Protein AF-A8NBM5-F1 (afdb_monomer)

Mean predicted aligned error: 17.42 Å

Foldseek 3Di:
DDDDDPPDPCPPAPPPHRPLVLCLVPDLFASVVSVCVVVVPDDPPDDSAPCPDCSRPVVPPDPDDDDPPPVDPDPPPPPQPFDDPVQLVQQLVLVLVLLQVCCVPPPCVVPVPDDSCSQPHSVLSSQCSSCLLQDQFLVSSCVSDNGPPSVPCVVVSNVSSQVSCCVRVVDHSVRVVVVVVVVVVVVVVVVPDPDPPDPPDDDDDDDDDDDDDD

Structure (mmCIF, N/CA/C/O backbone):
data_AF-A8NBM5-F1
#
_entry.id   AF-A8NBM5-F1
#
loop_
_atom_site.group_PDB
_atom_site.id
_atom_site.type_symbol
_atom_site.label_atom_id
_atom_site.label_alt_id
_atom_site.label_comp_id
_atom_site.label_asym_id
_atom_site.label_entity_id
_atom_site.label_seq_id
_atom_site.pdbx_PDB_ins_code
_atom_site.Cartn_x
_atom_site.Cartn_y
_atom_site.Cartn_z
_atom_site.occupancy
_atom_site.B_iso_or_equiv
_atom_site.auth_seq_id
_atom_site.auth_comp_id
_atom_site.auth_asym_id
_atom_site.auth_atom_id
_atom_site.pdbx_PDB_model_num
ATOM 1 N N . MET A 1 1 ? 39.053 -24.695 -20.400 1.00 33.25 1 MET A N 1
ATOM 2 C CA . MET A 1 1 ? 38.257 -23.908 -21.360 1.00 33.25 1 MET A CA 1
ATOM 3 C C . MET A 1 1 ? 36.802 -24.172 -21.012 1.00 33.25 1 MET A C 1
ATOM 5 O O . MET A 1 1 ? 36.219 -25.107 -21.542 1.00 33.25 1 MET A O 1
ATOM 9 N N . ALA A 1 2 ? 36.294 -23.492 -19.983 1.00 33.50 2 ALA A N 1
ATOM 10 C CA . ALA A 1 2 ? 34.909 -23.644 -19.547 1.00 33.50 2 ALA A CA 1
ATOM 11 C C . ALA A 1 2 ? 34.063 -22.727 -20.432 1.00 33.50 2 ALA A C 1
ATOM 13 O O . ALA A 1 2 ? 34.343 -21.532 -20.491 1.00 33.50 2 ALA A O 1
ATOM 14 N N . GLY A 1 3 ? 33.137 -23.321 -21.185 1.00 34.16 3 GLY A N 1
ATOM 15 C CA . GLY A 1 3 ? 32.202 -22.595 -22.034 1.00 34.16 3 GLY A CA 1
ATOM 16 C C . GLY A 1 3 ? 31.311 -21.704 -21.181 1.00 34.16 3 GLY A C 1
ATOM 17 O O . GLY A 1 3 ? 30.863 -22.112 -20.111 1.00 34.16 3 GLY A O 1
ATOM 18 N N . GLU A 1 4 ? 31.127 -20.477 -21.648 1.00 38.66 4 GLU A N 1
ATOM 19 C CA . GLU A 1 4 ? 30.239 -19.482 -21.068 1.00 38.66 4 GLU A CA 1
ATOM 20 C C . GLU A 1 4 ? 28.812 -20.040 -21.078 1.00 38.66 4 GLU A C 1
ATOM 22 O O . GLU A 1 4 ? 28.213 -20.228 -22.135 1.00 38.66 4 GLU A O 1
ATOM 27 N N . GLU A 1 5 ? 28.281 -20.365 -19.897 1.00 39.41 5 GLU A N 1
ATOM 28 C CA . GLU A 1 5 ? 26.846 -20.561 -19.725 1.00 39.41 5 GLU A CA 1
ATOM 29 C C . GLU A 1 5 ? 26.165 -19.232 -20.058 1.00 39.41 5 GLU A C 1
ATOM 31 O O . GLU A 1 5 ? 26.298 -18.249 -19.322 1.00 39.41 5 GLU A O 1
ATOM 36 N N . GLU A 1 6 ? 25.447 -19.204 -21.183 1.00 40.69 6 GLU A N 1
ATOM 37 C CA . GLU A 1 6 ? 24.417 -18.214 -21.470 1.00 40.69 6 GLU A CA 1
ATOM 38 C C . GLU A 1 6 ? 23.480 -18.141 -20.260 1.00 40.69 6 GLU A C 1
ATOM 40 O O . GLU A 1 6 ? 22.581 -18.965 -20.075 1.00 40.69 6 GLU A O 1
ATOM 45 N N . LYS A 1 7 ? 23.704 -17.144 -19.398 1.00 38.41 7 LYS A N 1
ATOM 46 C CA . LYS A 1 7 ? 22.740 -16.746 -18.378 1.00 38.41 7 LYS A CA 1
ATOM 47 C C . LYS A 1 7 ? 21.524 -16.202 -19.109 1.00 38.41 7 LYS A C 1
ATOM 49 O O . LYS A 1 7 ? 21.436 -15.009 -19.380 1.00 38.41 7 LYS A O 1
ATOM 54 N N . SER A 1 8 ? 20.597 -17.101 -19.422 1.00 36.38 8 SER A N 1
ATOM 55 C CA . SER A 1 8 ? 19.221 -16.740 -19.736 1.00 36.38 8 SER A CA 1
ATOM 56 C C . SER A 1 8 ? 18.753 -15.754 -18.659 1.00 36.38 8 SER A C 1
ATOM 58 O O . SER A 1 8 ? 18.940 -16.056 -17.472 1.00 36.38 8 SER A O 1
ATOM 60 N N . PRO A 1 9 ? 18.190 -14.585 -19.009 1.00 38.41 9 PRO A N 1
ATOM 61 C CA . PRO A 1 9 ? 17.554 -13.733 -18.026 1.00 38.41 9 PRO A CA 1
ATOM 62 C C . PRO A 1 9 ? 16.328 -14.496 -17.532 1.00 38.41 9 PRO A C 1
ATOM 64 O O . PRO A 1 9 ? 15.245 -14.435 -18.102 1.00 38.41 9 PRO A O 1
ATOM 67 N N . THR A 1 10 ? 16.500 -15.289 -16.476 1.00 42.19 10 THR A N 1
ATOM 68 C CA . THR A 1 10 ? 15.381 -15.816 -15.711 1.00 42.19 10 THR A CA 1
ATOM 69 C C . THR A 1 10 ? 14.774 -14.624 -14.995 1.00 42.19 10 THR A C 1
ATOM 71 O O . THR A 1 10 ? 15.100 -14.359 -13.836 1.00 42.19 10 THR A O 1
ATOM 74 N N . ILE A 1 11 ? 13.924 -13.880 -15.706 1.00 49.06 11 ILE A N 1
ATOM 75 C CA . ILE A 1 11 ? 12.876 -13.076 -15.098 1.00 49.06 11 ILE A CA 1
ATOM 76 C C . ILE A 1 11 ? 12.050 -14.102 -14.331 1.00 49.06 11 ILE A C 1
ATOM 78 O O . ILE A 1 11 ? 11.191 -14.793 -14.877 1.00 49.06 11 ILE A O 1
ATOM 82 N N . ARG A 1 12 ? 12.418 -14.326 -13.069 1.00 44.84 12 ARG A N 1
ATOM 83 C CA . ARG A 1 12 ? 11.548 -15.059 -12.169 1.00 44.84 12 ARG A CA 1
ATOM 84 C C . ARG A 1 12 ? 10.240 -14.238 -12.124 1.00 44.84 12 ARG A C 1
ATOM 86 O O . ARG A 1 12 ? 10.254 -13.019 -12.299 1.00 44.84 12 ARG A O 1
ATOM 93 N N . ASN A 1 13 ? 9.110 -14.899 -11.955 1.00 50.19 13 ASN A N 1
ATOM 94 C CA . ASN A 1 13 ? 7.817 -14.233 -11.836 1.00 50.19 13 ASN A CA 1
ATOM 95 C C . ASN A 1 13 ? 7.494 -14.080 -10.341 1.00 50.19 13 ASN A C 1
ATOM 97 O O . ASN A 1 13 ? 7.484 -15.122 -9.677 1.00 50.19 13 ASN A O 1
ATOM 101 N N . PRO A 1 14 ? 7.296 -12.875 -9.770 1.00 50.88 14 PRO A N 1
ATOM 102 C CA . PRO A 1 14 ? 6.920 -12.671 -8.380 1.00 50.88 14 PRO A CA 1
ATOM 103 C C . PRO A 1 14 ? 5.557 -13.293 -8.159 1.00 50.88 14 PRO A C 1
ATOM 105 O O . PRO A 1 14 ? 4.500 -12.694 -8.353 1.00 50.88 14 PRO A O 1
ATOM 108 N N . ARG A 1 15 ? 5.629 -14.569 -7.784 1.00 64.81 15 ARG A N 1
ATOM 109 C CA . ARG A 1 15 ? 4.501 -15.475 -7.635 1.00 64.81 15 ARG A CA 1
ATOM 110 C C . ARG A 1 15 ? 3.693 -15.558 -8.937 1.00 64.81 15 ARG A C 1
ATOM 112 O O . ARG A 1 15 ? 4.141 -16.208 -9.882 1.00 64.81 15 ARG A O 1
ATOM 119 N N . THR A 1 16 ? 2.509 -14.954 -8.992 1.00 58.34 16 THR A N 1
ATOM 120 C CA . THR A 1 16 ? 1.574 -15.059 -10.126 1.00 58.34 16 THR A CA 1
ATOM 121 C C . THR A 1 16 ? 1.633 -13.889 -11.103 1.00 58.34 16 THR A C 1
ATOM 123 O O . THR A 1 16 ? 1.080 -14.018 -12.193 1.00 58.34 16 THR A O 1
ATOM 126 N N . GLU A 1 17 ? 2.290 -12.778 -10.764 1.00 63.59 17 GLU A N 1
ATOM 127 C CA . GLU A 1 17 ? 2.236 -11.551 -11.571 1.00 63.59 17 GLU A CA 1
ATOM 128 C C . GLU A 1 17 ? 3.529 -11.259 -12.327 1.00 63.59 17 GLU A C 1
ATOM 130 O O . GLU A 1 17 ? 4.615 -11.417 -11.780 1.00 63.59 17 GLU A O 1
ATOM 135 N N . ASP A 1 18 ? 3.383 -10.790 -13.568 1.00 74.62 18 ASP A N 1
ATOM 136 C CA . ASP A 1 18 ? 4.477 -10.420 -14.469 1.00 74.62 18 ASP A CA 1
ATOM 137 C C . ASP A 1 18 ? 5.218 -9.155 -13.977 1.00 74.62 18 ASP A C 1
ATOM 139 O O . ASP A 1 18 ? 4.588 -8.102 -13.829 1.00 74.62 18 ASP A O 1
ATOM 143 N N . PRO A 1 19 ? 6.548 -9.203 -13.756 1.00 73.69 19 PRO A N 1
ATOM 144 C CA . PRO A 1 19 ? 7.343 -8.054 -13.316 1.00 73.69 19 PRO A CA 1
ATOM 145 C C . PRO A 1 19 ? 7.237 -6.826 -14.211 1.00 73.69 19 PRO A C 1
ATOM 147 O O . PRO A 1 19 ? 7.263 -5.695 -13.722 1.00 73.69 19 PRO A O 1
ATOM 150 N N . GLY A 1 20 ? 7.124 -7.046 -15.521 1.00 80.06 20 GLY A N 1
ATOM 151 C CA . GLY A 1 20 ? 6.972 -5.982 -16.497 1.00 80.06 20 GLY A CA 1
ATOM 152 C C . GLY A 1 20 ? 5.636 -5.277 -16.342 1.00 80.06 20 GLY A C 1
ATOM 153 O O . GLY A 1 20 ? 5.591 -4.047 -16.361 1.00 80.06 20 GLY A O 1
ATOM 154 N N . LEU A 1 21 ? 4.556 -6.027 -16.106 1.00 80.88 21 LEU A N 1
ATOM 155 C CA . LEU A 1 21 ? 3.244 -5.452 -15.799 1.00 80.88 21 LEU A CA 1
ATOM 156 C C . LEU A 1 21 ? 3.248 -4.672 -14.480 1.00 80.88 21 LEU A C 1
ATOM 158 O O . LEU A 1 21 ? 2.690 -3.573 -14.427 1.00 80.88 21 LEU A O 1
ATOM 162 N N . VAL A 1 22 ? 3.915 -5.190 -13.446 1.00 77.69 22 VAL A N 1
ATOM 163 C CA . VAL A 1 22 ? 4.052 -4.501 -12.155 1.00 77.69 22 VAL A CA 1
ATOM 164 C C . VAL A 1 22 ? 4.806 -3.178 -12.308 1.00 77.69 22 VAL A C 1
ATOM 166 O O . VAL A 1 22 ? 4.319 -2.136 -11.856 1.00 77.69 22 VAL A O 1
ATOM 169 N N . GLU A 1 23 ? 5.954 -3.179 -12.992 1.00 82.19 23 GLU A N 1
ATOM 170 C CA . GLU A 1 23 ? 6.700 -1.944 -13.244 1.00 82.19 23 GLU A CA 1
ATOM 171 C C . GLU A 1 23 ? 5.873 -0.968 -14.095 1.00 82.19 23 GLU A C 1
ATOM 173 O O . GLU A 1 23 ? 5.807 0.218 -13.770 1.00 82.19 23 GLU A O 1
ATOM 178 N N . LEU A 1 24 ? 5.184 -1.440 -15.141 1.00 85.19 24 LEU A N 1
ATOM 179 C CA . LEU A 1 24 ? 4.324 -0.599 -15.981 1.00 85.19 24 LEU A CA 1
ATOM 180 C C . LEU A 1 24 ? 3.187 0.068 -15.196 1.00 85.19 24 LEU A C 1
ATOM 182 O O . LEU A 1 24 ? 2.873 1.229 -15.466 1.00 85.19 24 LEU A O 1
ATOM 186 N N . ALA A 1 25 ? 2.588 -0.629 -14.228 1.00 79.62 25 ALA A N 1
ATOM 187 C CA . ALA A 1 25 ? 1.502 -0.096 -13.409 1.00 79.62 25 ALA A CA 1
ATOM 188 C C . ALA A 1 25 ? 1.969 0.989 -12.422 1.00 79.62 25 ALA A C 1
ATOM 190 O O . ALA A 1 25 ? 1.214 1.911 -12.108 1.00 79.62 25 ALA A O 1
ATOM 191 N N . GLN A 1 26 ? 3.206 0.886 -11.928 1.00 80.69 26 GLN A N 1
ATOM 192 C CA . GLN A 1 26 ? 3.728 1.757 -10.869 1.00 80.69 26 GLN A CA 1
ATOM 193 C C . GLN A 1 26 ? 4.653 2.874 -11.379 1.00 80.69 26 GLN A C 1
ATOM 195 O O . GLN A 1 26 ? 4.898 3.853 -10.670 1.00 80.69 26 GLN A O 1
ATOM 200 N N . THR A 1 27 ? 5.199 2.744 -12.587 1.00 83.06 27 THR A N 1
ATOM 201 C CA . THR A 1 27 ? 6.252 3.637 -13.076 1.00 83.06 27 THR A CA 1
ATOM 202 C C . THR A 1 27 ? 5.753 5.044 -13.403 1.00 83.06 27 THR A C 1
ATOM 204 O O . THR A 1 27 ? 4.699 5.257 -14.004 1.00 83.06 27 THR A O 1
ATOM 207 N N . SER A 1 28 ? 6.581 6.038 -13.080 1.00 84.94 28 SER A N 1
ATOM 208 C CA . SER A 1 28 ? 6.435 7.423 -13.547 1.00 84.94 28 SER A CA 1
ATOM 209 C C . SER A 1 28 ? 7.226 7.707 -14.832 1.00 84.94 28 SER A C 1
ATOM 211 O O . SER A 1 28 ? 7.165 8.814 -15.373 1.00 84.94 28 SER A O 1
ATOM 213 N N . ARG A 1 29 ? 7.978 6.717 -15.336 1.00 85.31 29 ARG A N 1
ATOM 214 C CA . ARG A 1 29 ? 8.798 6.825 -16.551 1.00 85.31 29 ARG A CA 1
ATOM 215 C C . ARG A 1 29 ? 7.935 6.728 -17.811 1.00 85.31 29 ARG A C 1
ATOM 217 O O . ARG A 1 29 ? 6.744 6.426 -17.769 1.00 85.31 29 ARG A O 1
ATOM 224 N N . CYS A 1 30 ? 8.557 6.970 -18.961 1.00 87.12 30 CYS A N 1
ATOM 225 C CA . CYS A 1 30 ? 7.952 6.701 -20.262 1.00 87.12 30 CYS A CA 1
ATOM 226 C C . CYS A 1 30 ? 7.540 5.220 -20.362 1.00 87.12 30 CYS A C 1
ATOM 228 O O . CYS A 1 30 ? 8.398 4.343 -20.255 1.00 87.12 30 CYS A O 1
ATOM 230 N N . LEU A 1 31 ? 6.252 4.940 -20.599 1.00 88.12 31 LEU A N 1
ATOM 231 C CA . LEU A 1 31 ? 5.754 3.560 -20.692 1.00 88.12 31 LEU A CA 1
ATOM 232 C C . LEU A 1 31 ? 6.385 2.800 -21.864 1.00 88.12 31 LEU A C 1
ATOM 234 O O . LEU A 1 31 ? 6.686 1.620 -21.732 1.00 88.12 31 LEU A O 1
ATOM 238 N N . GLU A 1 32 ? 6.649 3.474 -22.986 1.00 86.31 32 GLU A N 1
ATOM 239 C CA . GLU A 1 32 ? 7.330 2.871 -24.141 1.00 86.31 32 GLU A CA 1
ATOM 240 C C . GLU A 1 32 ? 8.762 2.452 -23.792 1.00 86.31 32 GLU A C 1
ATOM 242 O O . GLU A 1 32 ? 9.212 1.382 -24.184 1.00 86.31 32 GLU A O 1
ATOM 247 N N . GLN A 1 33 ? 9.463 3.253 -22.987 1.00 84.75 33 GLN A N 1
ATOM 248 C CA . GLN A 1 33 ? 10.807 2.911 -22.533 1.00 84.75 33 GLN A CA 1
ATOM 249 C C . GLN A 1 33 ? 10.792 1.685 -21.616 1.00 84.75 33 GLN A C 1
ATOM 251 O O . GLN A 1 33 ? 11.611 0.790 -21.793 1.00 84.75 33 GLN A O 1
ATOM 256 N N . VAL A 1 34 ? 9.871 1.646 -20.649 1.00 85.38 34 VAL A N 1
ATOM 257 C CA . VAL A 1 34 ? 9.722 0.508 -19.728 1.00 85.38 34 VAL A CA 1
ATOM 258 C C . VAL A 1 34 ? 9.359 -0.752 -20.517 1.00 85.38 34 VAL A C 1
ATOM 260 O O . VAL A 1 34 ? 10.038 -1.764 -20.394 1.00 85.38 34 VAL A O 1
ATOM 263 N N . THR A 1 35 ? 8.377 -0.661 -21.418 1.00 86.81 35 THR A N 1
ATOM 264 C CA . THR A 1 35 ? 7.957 -1.776 -22.284 1.00 86.81 35 THR A CA 1
ATOM 265 C C . THR A 1 35 ? 9.118 -2.301 -23.124 1.00 86.81 35 THR A C 1
ATOM 267 O O . THR A 1 35 ? 9.338 -3.502 -23.190 1.00 86.81 35 THR A O 1
ATOM 270 N N . ASN A 1 36 ? 9.894 -1.414 -23.746 1.00 84.69 36 ASN A N 1
ATOM 271 C CA . ASN A 1 36 ? 11.004 -1.837 -24.587 1.00 84.69 36 ASN A CA 1
ATOM 272 C C . ASN A 1 36 ? 12.139 -2.515 -23.810 1.00 84.69 36 ASN A C 1
ATOM 274 O O . ASN A 1 36 ? 12.769 -3.416 -24.355 1.00 84.69 36 ASN A O 1
ATOM 278 N N . ILE A 1 37 ? 12.391 -2.097 -22.563 1.00 83.50 37 ILE A N 1
ATOM 279 C CA . ILE A 1 37 ? 13.350 -2.773 -21.679 1.00 83.50 37 ILE A CA 1
ATOM 280 C C . ILE A 1 37 ? 12.882 -4.207 -21.413 1.00 83.50 37 ILE A C 1
ATOM 282 O O . ILE A 1 37 ? 13.668 -5.134 -21.573 1.00 83.50 37 ILE A O 1
ATOM 286 N N . TRP A 1 38 ? 11.603 -4.387 -21.069 1.00 85.31 38 TRP A N 1
ATOM 287 C CA . TRP A 1 38 ? 11.025 -5.705 -20.789 1.00 85.31 38 TRP A CA 1
ATOM 288 C C . TRP A 1 38 ? 10.880 -6.597 -22.030 1.00 85.31 38 TRP A C 1
ATOM 290 O O . TRP A 1 38 ? 10.959 -7.813 -21.908 1.00 85.31 38 TRP A O 1
ATOM 300 N N . LEU A 1 39 ? 10.709 -6.013 -23.220 1.00 85.44 39 LEU A N 1
ATOM 301 C CA . LEU A 1 39 ? 10.674 -6.735 -24.501 1.00 85.44 39 LEU A CA 1
ATOM 302 C C . LEU A 1 39 ? 12.059 -6.913 -25.146 1.00 85.44 39 LEU A C 1
ATOM 304 O O . LEU A 1 39 ? 12.135 -7.370 -26.284 1.00 85.44 39 LEU A O 1
ATOM 308 N N . GLU A 1 40 ? 13.135 -6.522 -24.456 1.00 82.19 40 GLU A N 1
ATOM 309 C CA . GLU A 1 40 ? 14.521 -6.621 -24.937 1.00 82.19 40 GLU A CA 1
ATOM 310 C C . GLU A 1 40 ? 14.755 -5.958 -26.310 1.00 82.19 40 GLU A C 1
ATOM 312 O O . GLU A 1 40 ? 15.600 -6.375 -27.106 1.00 82.19 40 GLU A O 1
ATOM 317 N N . ASN A 1 41 ? 14.019 -4.881 -26.599 1.00 78.62 41 ASN A N 1
ATOM 318 C CA . ASN A 1 41 ? 14.184 -4.152 -27.851 1.00 78.62 41 ASN A CA 1
ATOM 319 C C . ASN A 1 41 ? 15.564 -3.448 -27.900 1.00 78.62 41 ASN A C 1
ATOM 321 O O . ASN A 1 41 ? 16.114 -3.030 -26.877 1.00 78.62 41 ASN A O 1
ATOM 325 N N . PRO A 1 42 ? 16.179 -3.289 -29.084 1.00 67.88 42 PRO A N 1
ATOM 326 C CA . PRO A 1 42 ? 17.493 -2.660 -29.202 1.00 67.88 42 PRO A CA 1
ATOM 327 C C . PRO A 1 42 ? 17.450 -1.146 -28.930 1.00 67.88 42 PRO A C 1
ATOM 329 O O . PRO A 1 42 ? 16.585 -0.414 -29.415 1.00 67.88 42 PRO A O 1
ATOM 332 N N . SER A 1 43 ? 18.453 -0.657 -28.193 1.00 62.28 43 SER A N 1
ATOM 333 C CA . SER A 1 43 ? 18.449 0.649 -27.516 1.00 62.28 43 SER A CA 1
ATOM 334 C C . SER A 1 43 ? 18.476 1.903 -28.388 1.00 62.28 43 SER A C 1
ATOM 336 O O . SER A 1 43 ? 18.340 3.017 -27.882 1.00 62.28 43 SER A O 1
ATOM 338 N N . SER A 1 44 ? 18.661 1.754 -29.697 1.00 55.69 44 SER A N 1
ATOM 339 C CA . SER A 1 44 ? 18.829 2.865 -30.639 1.00 55.69 44 SER A CA 1
ATOM 340 C C . SER A 1 44 ? 17.536 3.629 -30.956 1.00 55.69 44 SER A C 1
ATOM 342 O O . SER A 1 44 ? 17.588 4.633 -31.662 1.00 55.69 44 SER A O 1
ATOM 344 N N . THR A 1 45 ? 16.388 3.199 -30.425 1.00 55.47 45 THR A N 1
ATOM 345 C CA . THR A 1 45 ? 15.069 3.824 -30.654 1.00 55.47 45 THR A CA 1
ATOM 346 C C . THR A 1 45 ? 14.480 4.515 -29.421 1.00 55.47 45 THR A C 1
ATOM 348 O O . THR A 1 45 ? 13.383 5.067 -29.490 1.00 55.47 45 THR A O 1
ATOM 351 N N . TYR A 1 46 ? 15.200 4.550 -28.294 1.00 61.34 46 TYR A N 1
ATOM 352 C CA . TYR A 1 46 ? 14.686 5.117 -27.045 1.00 61.34 46 TYR A CA 1
ATOM 353 C C . TYR A 1 46 ? 14.682 6.643 -27.056 1.00 61.34 46 TYR A C 1
ATOM 355 O O . TYR A 1 46 ? 15.645 7.300 -26.660 1.00 61.34 46 TYR A O 1
ATOM 363 N N . THR A 1 47 ? 13.556 7.227 -27.455 1.00 62.06 47 THR A N 1
ATOM 364 C CA . THR A 1 47 ? 13.251 8.618 -27.126 1.00 62.06 47 THR A CA 1
ATOM 365 C C . THR A 1 47 ? 12.922 8.722 -25.634 1.00 62.06 47 THR A C 1
ATOM 367 O O . THR A 1 47 ? 12.144 7.944 -25.081 1.00 62.06 47 THR A O 1
ATOM 370 N N . SER A 1 48 ? 13.513 9.704 -24.947 1.00 65.62 48 SER A N 1
ATOM 371 C CA . SER A 1 48 ? 13.240 9.960 -23.522 1.00 65.62 48 SER A CA 1
ATOM 372 C C . SER A 1 48 ? 11.785 10.380 -23.263 1.00 65.62 48 SER A C 1
ATOM 374 O O . SER A 1 48 ? 11.297 10.278 -22.136 1.00 65.62 48 SER A O 1
ATOM 376 N N . ARG A 1 49 ? 11.076 10.826 -24.308 1.00 74.62 49 ARG A N 1
ATOM 377 C CA . ARG A 1 49 ? 9.638 11.101 -24.317 1.00 74.62 49 ARG A CA 1
ATOM 378 C C . ARG A 1 49 ? 9.027 10.613 -25.626 1.00 74.62 49 ARG A C 1
ATOM 380 O O . ARG A 1 49 ? 9.354 11.140 -26.681 1.00 74.62 49 ARG A O 1
ATOM 387 N N . CYS A 1 50 ? 8.112 9.651 -25.542 1.00 83.19 50 CYS A N 1
ATOM 388 C CA . CYS A 1 50 ? 7.456 9.074 -26.718 1.00 83.19 50 CYS A CA 1
ATOM 389 C C . CYS A 1 50 ? 6.240 9.861 -27.233 1.00 83.19 50 CYS A C 1
ATOM 391 O O . CYS A 1 50 ? 5.681 9.489 -28.257 1.00 83.19 50 CYS A O 1
ATOM 393 N N . GLU A 1 51 ? 5.758 10.872 -26.494 1.00 83.31 51 GLU A N 1
ATOM 394 C CA . GLU A 1 51 ? 4.491 11.615 -26.719 1.00 83.31 51 GLU A CA 1
ATOM 395 C C . GLU A 1 51 ? 3.197 10.764 -26.783 1.00 83.31 51 GLU A C 1
ATOM 397 O O . GLU A 1 51 ? 2.092 11.309 -26.789 1.00 83.31 51 GLU A O 1
ATOM 402 N N . ARG A 1 52 ? 3.318 9.432 -26.769 1.00 84.31 52 ARG A N 1
ATOM 403 C CA . ARG A 1 52 ? 2.235 8.452 -26.949 1.00 84.31 52 ARG A CA 1
ATOM 404 C C . ARG A 1 52 ? 1.712 7.842 -25.652 1.00 84.31 52 ARG A C 1
ATOM 406 O O . ARG A 1 52 ? 0.663 7.211 -25.668 1.00 84.31 52 ARG A O 1
ATOM 413 N N . CYS A 1 53 ? 2.422 8.003 -24.536 1.00 87.19 53 CYS A N 1
ATOM 414 C CA . CYS A 1 53 ? 1.992 7.489 -23.235 1.00 87.19 53 CYS A CA 1
ATOM 415 C C . CYS A 1 53 ? 1.526 8.607 -22.299 1.00 87.19 53 CYS A C 1
ATOM 417 O O . CYS A 1 53 ? 2.019 9.734 -22.369 1.00 87.19 53 CYS A O 1
ATOM 419 N N . SER A 1 54 ? 0.625 8.278 -21.373 1.00 87.75 54 SER A N 1
ATOM 420 C CA . SER A 1 54 ? 0.065 9.203 -20.375 1.00 87.75 54 SER A CA 1
ATOM 421 C C . SER A 1 54 ? 1.110 9.824 -19.439 1.00 87.75 54 SER A C 1
ATOM 423 O O . SER A 1 54 ? 0.898 10.922 -18.921 1.00 87.75 54 SER A O 1
ATOM 425 N N . ASN A 1 55 ? 2.263 9.172 -19.256 1.00 87.62 55 ASN A N 1
ATOM 426 C CA . ASN A 1 55 ? 3.386 9.711 -18.485 1.00 87.62 55 ASN A CA 1
ATOM 427 C C . ASN A 1 55 ? 4.191 10.774 -19.256 1.00 87.62 55 ASN A C 1
ATOM 429 O O . ASN A 1 55 ? 4.694 11.717 -18.649 1.00 87.62 55 ASN A O 1
ATOM 433 N N . CYS A 1 56 ? 4.294 10.668 -20.586 1.00 87.81 56 CYS A N 1
ATOM 434 C CA . CYS A 1 56 ? 4.997 11.649 -21.426 1.00 87.81 56 CYS A CA 1
ATOM 435 C C . CYS A 1 56 ? 4.076 12.732 -21.996 1.00 87.81 56 CYS A C 1
ATOM 437 O O . CYS A 1 56 ? 4.546 13.831 -22.283 1.00 87.81 56 CYS A O 1
ATOM 439 N N . ASN A 1 57 ? 2.788 12.428 -22.156 1.00 88.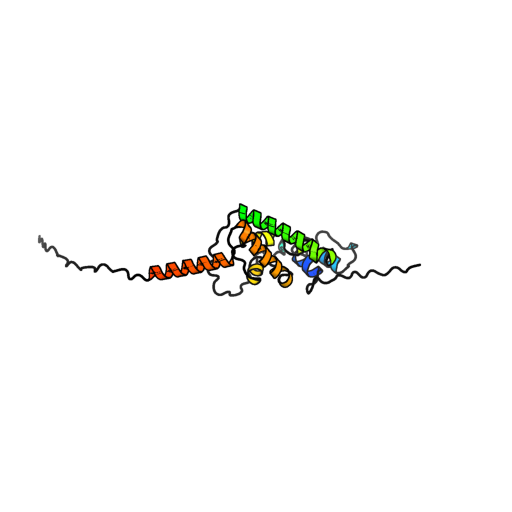50 57 ASN A N 1
ATOM 440 C CA . ASN A 1 57 ? 1.772 13.331 -22.666 1.00 88.50 57 ASN A CA 1
ATOM 441 C C . ASN A 1 57 ? 0.593 13.402 -21.679 1.00 88.50 57 ASN A C 1
ATOM 443 O O . ASN A 1 57 ? -0.295 12.546 -21.704 1.00 88.50 57 ASN A O 1
ATOM 447 N N . PRO A 1 58 ? 0.557 14.437 -20.819 1.00 83.88 58 PRO A N 1
ATOM 448 C CA . PRO A 1 58 ? -0.512 14.623 -19.845 1.00 83.88 58 PRO A CA 1
ATOM 449 C C . PRO A 1 58 ? -1.906 14.768 -20.459 1.00 83.88 58 PRO A C 1
ATOM 451 O O . PRO A 1 58 ? -2.878 14.488 -19.768 1.00 83.88 58 PRO A O 1
ATOM 454 N N . ALA A 1 59 ? -2.029 15.154 -21.735 1.00 83.94 59 ALA A N 1
ATOM 455 C CA . ALA A 1 59 ? -3.327 15.234 -22.407 1.00 83.94 59 ALA A CA 1
ATOM 456 C C . ALA A 1 59 ? -3.979 13.853 -22.611 1.00 83.94 59 ALA A C 1
ATOM 458 O O . ALA A 1 59 ? -5.185 13.773 -22.818 1.00 83.94 59 ALA A O 1
ATOM 459 N N . LEU A 1 60 ? -3.194 12.769 -22.528 1.00 82.19 60 LEU A N 1
ATOM 460 C CA . LEU A 1 60 ? -3.692 11.391 -22.550 1.00 82.19 60 LEU A CA 1
ATOM 461 C C . LEU A 1 60 ? -4.118 10.893 -21.162 1.00 82.19 60 LEU A C 1
ATOM 463 O O . LEU A 1 60 ? -4.684 9.805 -21.055 1.00 82.19 60 LEU A O 1
ATOM 467 N N . LYS A 1 61 ? -3.842 11.645 -20.086 1.00 80.06 61 LYS A N 1
ATOM 468 C CA . LYS A 1 61 ? -4.403 11.322 -18.774 1.00 80.06 61 LYS A CA 1
ATOM 469 C C . LYS A 1 61 ? -5.888 11.625 -18.822 1.00 80.06 61 LYS A C 1
ATOM 471 O O . LYS A 1 61 ? -6.292 12.734 -19.167 1.00 80.06 61 LYS A O 1
ATOM 476 N N . LEU A 1 62 ? -6.692 10.632 -18.464 1.00 70.88 62 LEU A N 1
ATOM 477 C CA . LEU A 1 62 ? -8.128 10.813 -18.351 1.00 70.88 62 LEU A CA 1
ATOM 478 C C . LEU A 1 62 ? -8.383 11.975 -17.369 1.00 70.88 62 LEU A C 1
ATOM 480 O O . LEU A 1 62 ? -7.841 11.958 -16.261 1.00 70.88 62 LEU A O 1
ATOM 484 N N . PRO A 1 63 ? -9.150 13.006 -17.769 1.00 63.69 63 PRO A N 1
ATOM 485 C CA . PRO A 1 63 ? -9.335 14.226 -16.979 1.00 63.69 63 PRO A CA 1
ATOM 486 C C . PRO A 1 63 ? -10.100 13.983 -15.673 1.00 63.69 63 PRO A C 1
ATOM 488 O O . PRO A 1 63 ? -10.152 14.859 -14.813 1.00 63.69 63 PRO A O 1
ATOM 491 N N . THR A 1 64 ? -10.695 12.802 -15.516 1.00 62.31 64 THR A N 1
ATOM 492 C CA . THR A 1 64 ? -11.483 12.416 -14.353 1.00 62.31 64 THR A CA 1
ATOM 493 C C . THR A 1 64 ? -10.922 11.113 -13.791 1.00 62.31 64 THR A C 1
ATOM 495 O O . THR A 1 64 ? -10.802 10.142 -14.544 1.00 62.31 64 THR A O 1
ATOM 498 N N . PRO A 1 65 ? -10.582 11.043 -12.493 1.00 58.53 65 PRO A N 1
ATOM 499 C CA . PRO A 1 65 ? -10.386 9.754 -11.854 1.00 58.53 65 PRO A CA 1
ATOM 500 C C . PRO A 1 65 ? -11.723 9.013 -11.923 1.00 58.53 65 PRO A C 1
ATOM 502 O O . PRO A 1 65 ? -12.723 9.474 -11.375 1.00 58.53 65 PRO A O 1
ATOM 505 N N . TYR A 1 66 ? -11.759 7.896 -12.644 1.00 55.44 66 TYR A N 1
ATOM 506 C CA . TYR A 1 66 ? -12.907 7.005 -12.592 1.00 55.44 66 TYR A CA 1
ATOM 507 C C . TYR A 1 66 ? -12.970 6.438 -11.179 1.00 55.44 66 TYR A C 1
ATOM 509 O O . TYR A 1 66 ? -12.058 5.744 -10.732 1.00 55.44 66 TYR A O 1
ATOM 517 N N . THR A 1 67 ? -14.039 6.750 -10.459 1.00 48.28 67 THR A N 1
ATOM 518 C CA . THR A 1 67 ? -14.432 5.961 -9.303 1.00 48.28 67 THR A CA 1
ATOM 519 C C . THR A 1 67 ? -15.039 4.674 -9.835 1.00 48.28 67 THR A C 1
ATOM 521 O O . THR A 1 67 ? -15.976 4.705 -10.634 1.00 48.28 67 THR A O 1
ATOM 524 N N . PHE A 1 68 ? -14.504 3.528 -9.416 1.00 45.31 68 PHE A N 1
ATOM 525 C CA . PHE A 1 68 ? -15.216 2.270 -9.590 1.00 45.31 68 PHE A CA 1
ATOM 526 C C . PHE A 1 68 ? -16.548 2.400 -8.851 1.00 45.31 68 PHE A C 1
ATOM 528 O O . PHE A 1 68 ? -16.592 2.383 -7.623 1.00 45.31 68 PHE A O 1
ATOM 535 N N . VAL A 1 69 ? -17.639 2.572 -9.596 1.00 47.19 69 VAL A N 1
ATOM 536 C CA . VAL A 1 69 ? -18.988 2.463 -9.047 1.00 47.19 69 VAL A CA 1
ATOM 537 C C . VAL A 1 69 ? -19.296 0.975 -8.987 1.00 47.19 69 VAL A C 1
ATOM 539 O O . VAL A 1 69 ? -20.022 0.435 -9.816 1.00 47.19 69 VAL A O 1
ATOM 542 N N . HIS A 1 70 ? -18.703 0.282 -8.018 1.00 42.22 70 HIS A N 1
ATOM 543 C CA . HIS A 1 70 ? -19.423 -0.856 -7.479 1.00 42.22 70 HIS A CA 1
ATOM 544 C C . HIS A 1 70 ? -20.607 -0.248 -6.729 1.00 42.22 70 HIS A C 1
ATOM 546 O O . HIS A 1 70 ? -20.402 0.607 -5.865 1.00 42.22 70 HIS A O 1
ATOM 552 N N . GLU A 1 71 ? -21.838 -0.625 -7.080 1.00 39.62 71 GLU A N 1
ATOM 553 C CA . GLU A 1 71 ? -23.012 -0.357 -6.246 1.00 39.62 71 GLU A CA 1
ATOM 554 C C . GLU A 1 71 ? -22.823 -1.078 -4.901 1.00 39.62 71 GLU A C 1
ATOM 556 O O . GLU A 1 71 ? -23.371 -2.147 -4.649 1.00 39.62 71 GLU A O 1
ATOM 561 N N . MET A 1 72 ? -21.990 -0.516 -4.026 1.00 39.59 72 MET A N 1
ATOM 562 C CA . MET A 1 72 ? -22.009 -0.842 -2.616 1.00 39.59 72 MET A CA 1
ATOM 563 C C . MET A 1 72 ? -23.300 -0.244 -2.053 1.00 39.59 72 MET A C 1
ATOM 565 O O . MET A 1 72 ? -23.542 0.956 -2.238 1.00 39.59 72 MET A O 1
ATOM 569 N N . PRO A 1 73 ? -24.141 -1.034 -1.363 1.00 41.00 73 PRO A N 1
ATOM 570 C CA . PRO A 1 73 ? -25.291 -0.500 -0.657 1.00 41.00 73 PRO A CA 1
ATOM 571 C C . PRO A 1 73 ? -24.758 0.471 0.393 1.00 41.00 73 PRO A C 1
ATOM 573 O O . PRO A 1 73 ? -24.130 0.045 1.353 1.00 41.00 73 PRO A O 1
ATOM 576 N N . GLN A 1 74 ? -24.943 1.766 0.124 1.00 39.34 74 GLN A N 1
ATOM 577 C CA . GLN A 1 74 ? -24.584 2.922 0.943 1.00 39.34 74 GLN A CA 1
ATOM 578 C C . GLN A 1 74 ? -23.515 2.639 2.001 1.00 39.34 74 GLN A C 1
ATOM 580 O O . GLN A 1 74 ? -23.824 2.182 3.104 1.00 39.34 74 GLN A O 1
ATOM 585 N N . SER A 1 75 ? -22.262 2.995 1.699 1.00 43.62 75 SER A N 1
ATOM 586 C CA . SER A 1 75 ? -21.250 3.181 2.734 1.00 43.62 75 SER A CA 1
ATOM 587 C C . SER A 1 75 ? -21.837 4.133 3.778 1.00 43.62 75 SER A C 1
ATOM 589 O O . SER A 1 75 ? -21.913 5.344 3.545 1.00 43.62 75 SER A O 1
ATOM 591 N N . LYS A 1 76 ? -22.311 3.591 4.907 1.00 43.28 76 LYS A N 1
ATOM 592 C CA . LYS A 1 76 ? -22.651 4.388 6.083 1.00 43.28 76 LYS A CA 1
ATOM 593 C C . LYS A 1 76 ? -21.436 5.265 6.304 1.00 43.28 76 LYS A C 1
ATOM 595 O O . LYS A 1 76 ? -20.337 4.724 6.402 1.00 43.28 76 LYS A O 1
ATOM 600 N N . SER A 1 77 ? -21.619 6.582 6.269 1.00 40.84 77 SER A N 1
ATOM 601 C CA . SER A 1 77 ? -20.550 7.558 6.450 1.00 40.84 77 SER A CA 1
ATOM 602 C C . SER A 1 77 ? -19.723 7.135 7.659 1.00 40.84 77 SER A C 1
ATOM 604 O O . SER A 1 77 ? -20.167 7.299 8.796 1.00 40.84 77 SER A O 1
ATOM 606 N N . ALA A 1 78 ? -18.576 6.499 7.414 1.00 48.78 78 ALA A N 1
ATOM 607 C CA . ALA A 1 78 ? -17.740 5.993 8.479 1.00 48.78 78 ALA A CA 1
ATOM 608 C C . ALA A 1 78 ? -17.243 7.235 9.193 1.00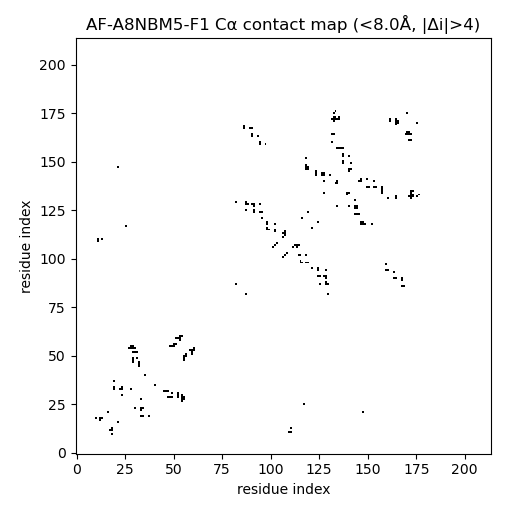 48.78 78 ALA A C 1
ATOM 610 O O . ALA A 1 78 ? -16.467 7.996 8.607 1.00 48.78 78 ALA A O 1
ATOM 611 N N . THR A 1 79 ? -17.739 7.466 10.408 1.00 47.53 79 THR A N 1
ATOM 612 C CA . THR A 1 79 ? -17.315 8.555 11.278 1.00 47.53 79 THR A CA 1
ATOM 613 C C . THR A 1 79 ? -15.800 8.657 11.150 1.00 47.53 79 THR A C 1
ATOM 615 O O . THR A 1 79 ? -15.074 7.690 11.405 1.00 47.53 79 THR A O 1
ATOM 618 N N . GLN A 1 80 ? -15.309 9.759 10.580 1.00 51.25 80 GLN A N 1
ATOM 619 C CA . GLN A 1 80 ? -13.876 9.973 10.454 1.00 51.25 80 GLN A CA 1
ATOM 620 C C . GLN A 1 80 ? -13.357 10.174 11.871 1.00 51.25 80 GLN A C 1
ATOM 622 O O . GLN A 1 80 ? -13.412 11.269 12.417 1.00 51.25 80 GLN A O 1
ATOM 627 N N . ILE A 1 81 ? -12.898 9.086 12.486 1.00 58.53 81 ILE A N 1
ATOM 628 C CA . ILE A 1 81 ? -12.075 9.155 13.682 1.00 58.53 81 ILE A CA 1
ATOM 629 C C . ILE A 1 81 ? -10.765 9.769 13.206 1.00 58.53 81 ILE A C 1
ATOM 631 O O . ILE A 1 81 ? -9.925 9.095 12.611 1.00 58.53 81 ILE A O 1
ATOM 635 N N . ALA A 1 82 ? -10.658 11.085 13.349 1.00 65.06 82 ALA A N 1
ATOM 636 C CA . ALA A 1 82 ? -9.455 11.807 13.000 1.00 65.06 82 ALA A CA 1
ATOM 637 C C . ALA A 1 82 ? -8.378 11.433 14.023 1.00 65.06 82 ALA A C 1
ATOM 639 O O . ALA A 1 82 ? -8.427 11.856 15.177 1.00 65.06 82 ALA A O 1
ATOM 640 N N . MET A 1 83 ? -7.425 10.601 13.606 1.00 80.06 83 MET A N 1
ATOM 641 C CA . MET A 1 83 ? -6.193 10.406 14.361 1.00 80.06 83 MET A CA 1
ATOM 642 C C . MET A 1 83 ? -5.382 11.701 14.349 1.00 80.06 83 MET A C 1
ATOM 644 O O . MET A 1 83 ? -5.387 12.443 13.364 1.00 80.06 83 MET A O 1
ATOM 648 N N . ASN A 1 84 ? -4.680 11.969 15.451 1.00 87.31 84 ASN A N 1
ATOM 649 C CA . ASN A 1 84 ? -3.780 13.114 15.523 1.00 87.31 84 ASN A CA 1
ATOM 650 C C . ASN A 1 84 ? -2.649 12.968 14.467 1.00 87.31 84 ASN A C 1
ATOM 652 O O . ASN A 1 84 ? -2.331 11.863 14.012 1.00 87.31 84 ASN A O 1
ATOM 656 N N . SER A 1 85 ? -2.043 14.084 14.058 1.00 88.31 85 SER A N 1
ATOM 657 C CA . SER A 1 85 ? -0.981 14.083 13.038 1.00 88.31 85 SER A CA 1
ATOM 658 C C . SER A 1 85 ? 0.252 13.286 13.458 1.00 88.31 85 SER A C 1
ATOM 660 O O . SER A 1 85 ? 0.865 12.620 12.625 1.00 88.31 85 SER A O 1
ATOM 662 N N . ASP A 1 86 ? 0.599 13.338 14.741 1.00 90.25 86 ASP A N 1
ATOM 663 C CA . ASP A 1 86 ? 1.858 12.804 15.262 1.00 90.25 86 ASP A CA 1
ATOM 664 C C . ASP A 1 86 ? 1.817 11.273 15.352 1.00 90.25 86 ASP A C 1
ATOM 666 O O . ASP A 1 86 ? 2.755 10.591 14.955 1.00 90.25 86 ASP A O 1
ATOM 670 N N . THR A 1 87 ? 0.683 10.712 15.764 1.00 89.94 87 THR A N 1
ATOM 671 C CA . THR A 1 87 ? 0.375 9.279 15.753 1.00 89.94 87 THR A CA 1
ATOM 672 C C . THR A 1 87 ? 0.296 8.756 14.324 1.00 89.94 87 THR A C 1
ATOM 674 O O . THR A 1 87 ? 0.827 7.683 14.057 1.00 89.94 87 THR A O 1
ATOM 677 N N . VAL A 1 88 ? -0.294 9.502 13.377 1.00 92.75 88 VAL A N 1
ATOM 678 C CA . VAL A 1 88 ? -0.248 9.114 11.952 1.00 92.75 88 VAL A CA 1
ATOM 679 C C . VAL A 1 88 ? 1.200 9.038 11.464 1.00 92.75 88 VAL A C 1
ATOM 681 O O . VAL A 1 88 ? 1.565 8.062 10.809 1.00 92.75 88 VAL A O 1
ATOM 684 N N . ALA A 1 89 ? 2.022 10.042 11.782 1.00 92.62 89 ALA A N 1
ATOM 685 C CA . ALA A 1 89 ? 3.427 10.073 11.385 1.00 92.62 89 ALA A CA 1
ATOM 686 C C . ALA A 1 89 ? 4.224 8.913 12.004 1.00 92.62 89 ALA A C 1
ATOM 688 O O . ALA A 1 89 ? 4.994 8.259 11.302 1.00 92.62 89 ALA A O 1
ATOM 689 N N . GLU A 1 90 ? 3.993 8.610 13.281 1.00 94.50 90 GLU A N 1
ATOM 690 C CA . GLU A 1 90 ? 4.652 7.506 13.980 1.00 94.50 90 GLU A CA 1
ATOM 691 C C . GLU A 1 90 ? 4.281 6.145 13.377 1.00 94.50 90 GLU A C 1
ATOM 693 O O . GLU A 1 90 ? 5.155 5.342 13.046 1.00 94.50 90 GLU A O 1
ATOM 698 N N . ILE A 1 91 ? 2.987 5.905 13.142 1.00 94.75 91 ILE A N 1
ATOM 699 C CA . ILE A 1 91 ? 2.503 4.674 12.503 1.00 94.75 91 ILE A CA 1
ATOM 700 C C . ILE A 1 91 ? 3.097 4.537 11.098 1.00 94.75 91 ILE A C 1
ATOM 702 O O . ILE A 1 91 ? 3.578 3.465 10.731 1.00 94.75 91 ILE A O 1
ATOM 706 N N . HIS A 1 92 ? 3.120 5.624 10.326 1.00 96.31 92 HIS A N 1
ATOM 707 C CA . HIS A 1 92 ? 3.714 5.639 8.993 1.00 96.31 92 HIS A CA 1
ATOM 708 C C . HIS A 1 92 ? 5.212 5.284 9.017 1.00 96.31 92 HIS A C 1
ATOM 710 O O . HIS A 1 92 ? 5.655 4.449 8.227 1.00 96.31 92 HIS A O 1
ATOM 716 N N . ASN A 1 93 ? 5.984 5.837 9.958 1.00 96.44 93 ASN A N 1
ATOM 717 C CA . ASN A 1 93 ? 7.408 5.525 10.112 1.00 96.44 93 ASN A CA 1
ATOM 718 C C . ASN A 1 93 ? 7.647 4.047 10.462 1.00 96.44 93 ASN A C 1
ATOM 720 O O . ASN A 1 93 ? 8.552 3.411 9.912 1.00 96.44 93 ASN A O 1
ATOM 724 N N . LEU A 1 94 ? 6.822 3.479 11.344 1.00 96.50 94 LEU A N 1
ATOM 725 C CA . LEU A 1 94 ? 6.908 2.065 11.713 1.00 96.50 94 LEU A CA 1
ATOM 726 C C . LEU A 1 94 ? 6.542 1.142 10.540 1.00 96.50 94 LEU A C 1
ATOM 728 O O . LEU A 1 94 ? 7.200 0.120 10.336 1.00 96.50 94 LEU A O 1
ATOM 732 N N . LEU A 1 95 ? 5.563 1.527 9.720 1.00 96.94 95 LEU A N 1
ATOM 733 C CA . LEU A 1 95 ? 5.204 0.804 8.498 1.00 96.94 95 LEU A CA 1
ATOM 734 C C . LEU A 1 95 ? 6.317 0.851 7.439 1.00 96.94 95 LEU A C 1
ATOM 736 O O . LEU A 1 95 ? 6.608 -0.170 6.812 1.00 96.94 95 LEU A O 1
ATOM 740 N N . LEU A 1 96 ? 6.994 1.993 7.272 1.00 96.69 96 LEU A N 1
ATOM 741 C CA . LEU A 1 96 ? 8.168 2.102 6.396 1.00 96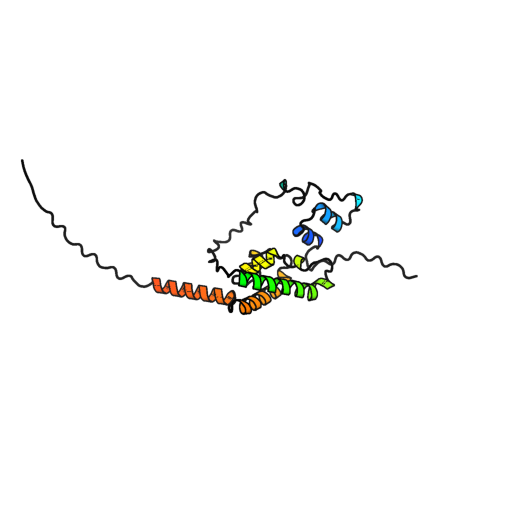.69 96 LEU A CA 1
ATOM 742 C C . LEU A 1 96 ? 9.290 1.157 6.844 1.00 96.69 96 LEU A C 1
ATOM 744 O O . LEU A 1 96 ? 9.906 0.477 6.016 1.00 96.69 96 LEU A O 1
ATOM 748 N N . LYS A 1 97 ? 9.528 1.080 8.159 1.00 96.31 97 LYS A N 1
ATOM 749 C CA . LYS A 1 97 ? 10.512 0.165 8.743 1.00 96.31 97 LYS A CA 1
ATOM 750 C C . LYS A 1 97 ? 10.144 -1.296 8.478 1.00 96.31 97 LYS A C 1
ATOM 752 O O . LYS A 1 97 ? 10.994 -2.044 7.993 1.00 96.31 97 LYS A O 1
ATOM 757 N N . TRP A 1 98 ? 8.887 -1.674 8.721 1.00 96.62 98 TRP A N 1
ATOM 758 C CA . TRP A 1 98 ? 8.376 -3.015 8.420 1.00 96.62 98 TRP A CA 1
ATOM 759 C C . TRP A 1 98 ? 8.588 -3.386 6.949 1.00 96.62 98 TRP A C 1
ATOM 761 O O . TRP A 1 98 ? 9.168 -4.433 6.668 1.00 96.62 98 TRP A O 1
ATOM 771 N N . ARG A 1 99 ? 8.209 -2.507 6.011 1.00 95.81 99 ARG A N 1
ATOM 772 C CA . ARG A 1 99 ? 8.365 -2.754 4.568 1.00 95.81 99 ARG A CA 1
ATOM 773 C C . ARG A 1 99 ? 9.824 -3.027 4.204 1.00 95.81 99 ARG A C 1
ATOM 775 O O . ARG A 1 99 ? 10.119 -3.976 3.483 1.00 95.81 99 ARG A O 1
ATOM 782 N N . GLY A 1 100 ? 10.748 -2.219 4.728 1.00 95.38 100 GLY A N 1
ATOM 783 C CA . GLY A 1 100 ? 12.182 -2.389 4.481 1.00 95.38 100 GLY A CA 1
ATOM 784 C C . GLY A 1 100 ? 12.784 -3.646 5.124 1.00 95.38 100 GLY A C 1
ATOM 785 O O . GLY A 1 100 ? 13.763 -4.193 4.613 1.00 95.38 100 GLY A O 1
ATOM 786 N N . GLU A 1 101 ? 12.245 -4.109 6.252 1.00 95.62 101 GLU A N 1
ATOM 787 C CA . GLU A 1 101 ? 12.635 -5.376 6.886 1.00 95.62 101 GLU A CA 1
ATOM 788 C C . GLU A 1 101 ? 12.099 -6.585 6.118 1.00 95.62 101 GLU A C 1
ATOM 790 O O . GLU A 1 101 ? 12.874 -7.490 5.809 1.00 95.62 101 GLU A O 1
ATOM 795 N N . LEU A 1 102 ? 10.815 -6.565 5.749 1.00 94.50 102 LEU A N 1
ATOM 796 C CA . LEU A 1 102 ? 10.176 -7.610 4.953 1.00 94.50 102 LEU A CA 1
ATOM 797 C C . LEU A 1 102 ? 10.874 -7.779 3.603 1.00 94.50 102 LEU A C 1
ATOM 799 O O . LEU A 1 102 ? 11.244 -8.890 3.231 1.00 94.50 102 LEU A O 1
ATOM 803 N N . TRP A 1 103 ? 11.124 -6.665 2.911 1.00 94.31 103 TRP A N 1
ATOM 804 C CA . TRP A 1 103 ? 11.808 -6.681 1.626 1.00 94.31 103 TRP A CA 1
ATOM 805 C C . TRP A 1 103 ? 13.189 -7.331 1.729 1.00 94.31 103 TRP A C 1
ATOM 807 O O . TRP A 1 103 ? 13.494 -8.252 0.979 1.00 94.31 103 TRP A O 1
ATOM 817 N N . ARG A 1 104 ? 14.011 -6.915 2.703 1.00 94.38 104 ARG A N 1
ATOM 818 C CA . ARG A 1 104 ? 15.349 -7.495 2.903 1.00 94.38 104 ARG A CA 1
ATOM 819 C C . ARG A 1 104 ? 15.312 -8.978 3.251 1.00 94.38 104 ARG A C 1
ATOM 821 O O . ARG A 1 104 ? 16.230 -9.685 2.860 1.00 94.38 104 ARG A O 1
ATOM 828 N N . ARG A 1 105 ? 14.322 -9.407 4.036 1.00 93.38 105 ARG A N 1
ATOM 829 C CA . ARG A 1 105 ? 14.244 -10.773 4.562 1.00 93.38 105 ARG A CA 1
ATOM 830 C C . ARG A 1 105 ? 13.707 -11.769 3.541 1.00 93.38 105 ARG A C 1
ATOM 832 O O . ARG A 1 105 ? 14.175 -12.899 3.524 1.00 93.38 105 ARG A O 1
ATOM 839 N N . GLU A 1 106 ? 12.708 -11.372 2.760 1.00 90.44 106 GLU A N 1
ATOM 840 C CA . GLU A 1 106 ? 11.904 -12.315 1.971 1.00 90.44 106 GLU A CA 1
ATOM 841 C C . GLU A 1 106 ? 11.935 -12.028 0.471 1.00 90.44 106 GLU A C 1
ATOM 843 O O . GLU A 1 106 ? 11.786 -12.952 -0.317 1.00 90.44 106 GLU A O 1
ATOM 848 N N . TRP A 1 107 ? 12.151 -10.776 0.056 1.00 88.94 107 TRP A N 1
ATOM 849 C CA . TRP A 1 107 ? 11.986 -10.399 -1.350 1.00 88.94 107 TRP A CA 1
ATOM 850 C C . TRP A 1 107 ? 13.296 -10.103 -2.062 1.00 88.94 107 TRP A C 1
ATOM 852 O O . TRP A 1 107 ? 13.429 -10.430 -3.230 1.00 88.94 107 TRP A O 1
ATOM 862 N N . LYS A 1 108 ? 14.281 -9.515 -1.385 1.00 89.69 108 LYS A N 1
ATOM 863 C CA . 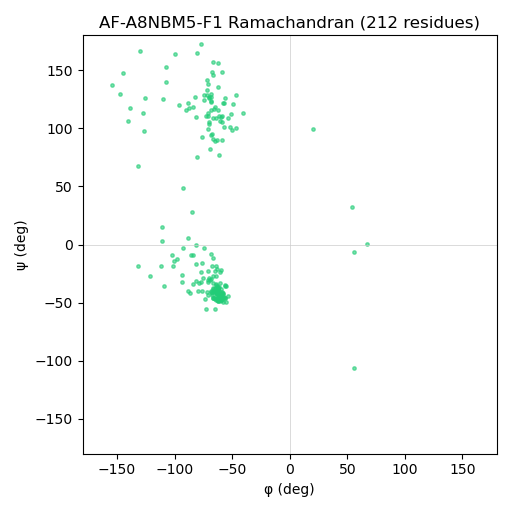LYS A 1 108 ? 15.509 -9.016 -2.013 1.00 89.69 108 LYS A CA 1
ATOM 864 C C . LYS A 1 108 ? 16.285 -10.096 -2.774 1.00 89.69 108 LYS A C 1
ATOM 866 O O . LYS A 1 108 ? 16.796 -9.822 -3.857 1.00 89.69 108 LYS A O 1
ATOM 871 N N . ASP A 1 109 ? 16.397 -11.290 -2.199 1.00 83.62 109 ASP A N 1
ATOM 872 C CA . ASP A 1 109 ? 17.206 -12.371 -2.773 1.00 83.62 109 ASP A CA 1
ATOM 873 C C . ASP A 1 109 ? 16.483 -13.077 -3.929 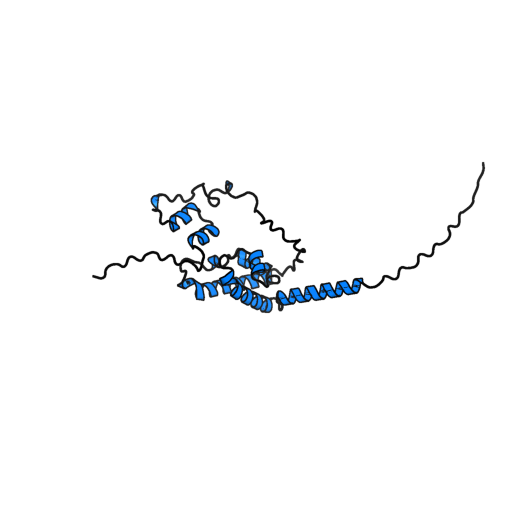1.00 83.62 109 ASP A C 1
ATOM 875 O O . ASP A 1 109 ? 17.115 -13.508 -4.894 1.00 83.62 109 ASP A O 1
ATOM 879 N N . GLU A 1 110 ? 15.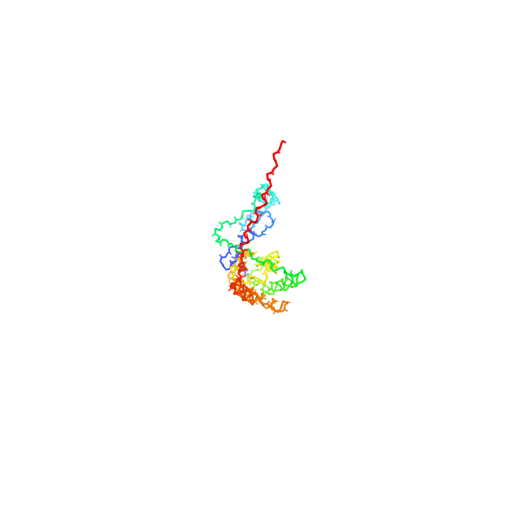153 -13.168 -3.859 1.00 79.19 110 GLU A N 1
ATOM 880 C CA . GLU A 1 110 ? 14.325 -13.751 -4.919 1.00 79.19 110 GLU A CA 1
ATOM 881 C C . GLU A 1 110 ? 14.041 -12.760 -6.057 1.00 79.19 110 GLU A C 1
ATOM 883 O O . GLU A 1 110 ? 13.963 -13.167 -7.218 1.00 79.19 110 GLU A O 1
ATOM 888 N N . TRP A 1 111 ? 13.954 -11.467 -5.724 1.00 79.31 111 TRP A N 1
ATOM 889 C CA . TRP A 1 111 ? 13.510 -10.360 -6.575 1.00 79.31 111 TRP A CA 1
ATOM 890 C C . TRP A 1 111 ? 14.487 -9.170 -6.518 1.00 79.31 111 TRP A C 1
ATOM 892 O O . TRP A 1 111 ? 14.128 -8.100 -6.023 1.00 79.31 111 TRP A O 1
ATOM 902 N N . PRO A 1 112 ? 15.726 -9.289 -7.040 1.00 74.75 112 PRO A N 1
ATOM 903 C CA . PRO A 1 112 ? 16.747 -8.248 -6.876 1.00 74.75 112 PRO A CA 1
ATOM 904 C C . PRO A 1 112 ? 16.416 -6.917 -7.565 1.00 74.75 112 PRO A C 1
ATOM 906 O O . PRO A 1 112 ? 16.974 -5.883 -7.201 1.00 74.75 112 PRO A O 1
ATOM 909 N N . SER A 1 113 ? 15.544 -6.944 -8.577 1.00 76.75 113 SER A N 1
ATOM 910 C CA . SER A 1 113 ? 15.058 -5.758 -9.290 1.00 76.75 113 SER A CA 1
ATOM 911 C C . SER A 1 113 ? 13.924 -5.033 -8.563 1.00 76.75 113 SER A C 1
ATOM 913 O O . SER A 1 113 ? 13.657 -3.877 -8.882 1.00 76.75 113 SER A O 1
ATOM 915 N N . TYR A 1 114 ? 13.265 -5.674 -7.593 1.00 79.38 114 TYR A N 1
ATOM 916 C CA . TYR A 1 114 ? 12.195 -5.050 -6.820 1.00 79.38 114 TYR A CA 1
ATOM 917 C C . TYR A 1 114 ? 12.810 -4.216 -5.705 1.00 79.38 114 TYR A C 1
ATOM 919 O O . TYR A 1 114 ? 13.598 -4.725 -4.911 1.00 79.38 114 TYR A O 1
ATOM 927 N N . GLY A 1 115 ? 12.426 -2.944 -5.619 1.00 86.00 115 GLY A N 1
ATOM 928 C CA . GLY A 1 115 ? 12.686 -2.113 -4.448 1.00 86.00 115 GLY A CA 1
ATOM 929 C C . GLY A 1 115 ? 11.667 -2.381 -3.333 1.00 86.00 115 GLY A C 1
ATOM 930 O O . GLY A 1 115 ? 10.610 -2.967 -3.584 1.00 86.00 115 GLY A O 1
ATOM 931 N N . PRO A 1 116 ? 11.929 -1.947 -2.087 1.00 88.44 116 PRO A N 1
ATOM 932 C CA . PRO A 1 116 ? 10.942 -2.038 -1.012 1.00 88.44 116 PRO A CA 1
ATOM 933 C C . PRO A 1 116 ? 9.623 -1.335 -1.371 1.00 88.44 116 PRO A C 1
ATOM 935 O O . PRO A 1 116 ? 8.555 -1.831 -1.023 1.00 88.44 116 PRO A O 1
ATOM 938 N N . GLU A 1 117 ? 9.678 -0.222 -2.101 1.00 90.25 117 GLU A N 1
ATOM 939 C CA . GLU A 1 117 ? 8.527 0.535 -2.603 1.00 90.25 117 GLU A CA 1
ATOM 940 C C . GLU A 1 117 ? 7.638 -0.238 -3.589 1.00 90.25 117 GLU A C 1
ATOM 942 O O . GLU A 1 117 ? 6.461 0.101 -3.715 1.00 90.25 117 GLU A O 1
ATOM 947 N N . CYS A 1 118 ? 8.157 -1.294 -4.228 1.00 85.19 118 CYS A N 1
ATOM 948 C CA . CYS A 1 118 ? 7.382 -2.156 -5.124 1.00 85.19 118 CYS A CA 1
ATOM 949 C C . CYS A 1 118 ? 6.375 -3.032 -4.361 1.00 85.19 118 CYS A C 1
ATOM 951 O O . CYS A 1 118 ? 5.380 -3.457 -4.943 1.00 85.19 118 CYS A O 1
ATOM 953 N N . LEU A 1 119 ? 6.603 -3.279 -3.060 1.00 89.06 119 LEU A N 1
ATOM 954 C CA . LEU A 1 119 ? 5.683 -4.049 -2.214 1.00 89.06 119 LEU A CA 1
ATOM 955 C C . LEU A 1 119 ? 4.426 -3.236 -1.887 1.00 89.06 119 LEU A C 1
ATOM 957 O O . LEU A 1 119 ? 3.303 -3.664 -2.136 1.00 89.06 119 LEU A O 1
ATOM 961 N N . VAL A 1 120 ? 4.634 -2.047 -1.321 1.00 91.31 120 VAL A N 1
ATOM 962 C CA . VAL A 1 120 ? 3.591 -1.062 -1.020 1.00 91.31 120 VAL A CA 1
ATOM 963 C C . VAL A 1 120 ? 4.215 0.315 -1.180 1.00 91.31 120 VAL A C 1
ATOM 965 O O . VAL A 1 120 ? 5.266 0.586 -0.598 1.00 91.31 120 VAL A O 1
ATOM 968 N N . THR A 1 121 ? 3.570 1.196 -1.937 1.00 89.75 121 THR A N 1
ATOM 969 C CA . THR A 1 121 ? 4.068 2.557 -2.183 1.00 89.75 121 THR A CA 1
ATOM 970 C C . THR A 1 121 ? 4.066 3.406 -0.906 1.00 89.75 121 THR A C 1
ATOM 972 O O . THR A 1 121 ? 3.297 3.155 0.022 1.00 89.75 121 THR A O 1
ATOM 975 N N . ASP A 1 122 ? 4.899 4.451 -0.852 1.00 92.19 122 ASP A N 1
ATOM 976 C CA . ASP A 1 122 ? 4.930 5.387 0.290 1.00 92.19 122 ASP A CA 1
ATOM 977 C C . ASP A 1 122 ? 3.563 6.047 0.524 1.00 92.19 122 ASP A C 1
ATOM 979 O O . ASP A 1 122 ? 3.089 6.158 1.655 1.00 92.19 122 ASP A O 1
ATOM 983 N N . SER A 1 123 ? 2.886 6.443 -0.557 1.00 90.50 123 SER A N 1
ATOM 984 C CA . SER A 1 123 ? 1.532 6.996 -0.489 1.00 90.50 123 SER A CA 1
ATOM 985 C C . SER A 1 123 ? 0.516 5.967 0.010 1.00 90.50 123 SER A C 1
ATOM 987 O O . SER A 1 123 ? -0.373 6.327 0.783 1.00 90.50 123 SER A O 1
ATOM 989 N N . GLY A 1 124 ? 0.663 4.696 -0.375 1.00 88.81 124 GLY A N 1
ATOM 990 C CA . GLY A 1 124 ? -0.149 3.594 0.134 1.00 88.81 124 GLY A CA 1
ATOM 991 C C . GLY A 1 124 ? 0.028 3.387 1.636 1.00 88.81 124 GLY A C 1
ATOM 992 O O . GLY A 1 124 ? -0.962 3.355 2.369 1.00 88.81 124 GLY A O 1
ATOM 993 N N . LEU A 1 125 ? 1.272 3.353 2.126 1.00 95.19 125 LEU A N 1
ATOM 994 C CA . LEU A 1 125 ? 1.558 3.242 3.562 1.00 95.19 125 LEU A CA 1
ATOM 995 C C . LEU A 1 125 ? 1.028 4.437 4.361 1.00 95.19 125 LEU A C 1
ATOM 997 O O . LEU A 1 125 ? 0.505 4.254 5.4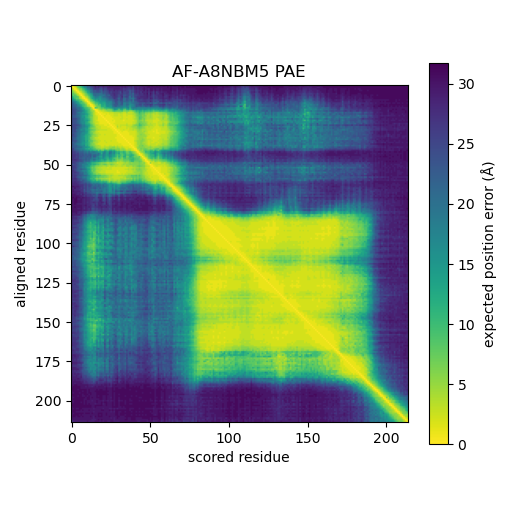61 1.00 95.19 125 LEU A O 1
ATOM 1001 N N . LEU A 1 126 ? 1.104 5.652 3.814 1.00 93.38 126 LEU A N 1
ATOM 1002 C CA . LEU A 1 126 ? 0.518 6.831 4.448 1.00 93.38 126 LEU A CA 1
ATOM 1003 C C . LEU A 1 126 ? -1.016 6.743 4.520 1.00 93.38 126 LEU A C 1
ATOM 1005 O O . LEU A 1 126 ? -1.610 7.108 5.537 1.00 93.38 126 LEU A O 1
ATOM 1009 N N . SER A 1 127 ? -1.671 6.253 3.464 1.00 91.31 127 SER A N 1
ATOM 1010 C CA . SER A 1 127 ? -3.120 6.011 3.461 1.00 91.31 127 SER A CA 1
ATOM 1011 C C . SER A 1 127 ? -3.521 4.943 4.479 1.00 91.31 127 SER A C 1
ATOM 1013 O O . SER A 1 127 ? -4.510 5.131 5.191 1.00 91.31 127 SER A O 1
ATOM 1015 N N . ILE A 1 128 ? -2.727 3.876 4.611 1.00 94.25 128 ILE A N 1
ATOM 1016 C CA . ILE A 1 128 ? -2.906 2.850 5.646 1.00 94.25 128 ILE A CA 1
ATOM 1017 C C . ILE A 1 128 ? -2.763 3.472 7.037 1.00 94.25 128 ILE A C 1
ATOM 1019 O O . ILE A 1 128 ? -3.643 3.289 7.872 1.00 94.25 128 ILE A O 1
ATOM 1023 N N . ALA A 1 129 ? -1.727 4.281 7.278 1.00 94.12 129 ALA A N 1
ATOM 1024 C CA . ALA A 1 129 ? -1.516 4.939 8.568 1.00 94.12 129 ALA A CA 1
ATOM 1025 C C . ALA A 1 129 ? -2.693 5.847 8.967 1.00 94.12 129 ALA A C 1
ATOM 1027 O O . ALA A 1 129 ? -3.148 5.811 10.108 1.00 94.12 129 ALA A O 1
ATOM 1028 N N . LYS A 1 130 ? -3.246 6.617 8.020 1.00 92.06 130 LYS A N 1
ATOM 1029 C CA . LYS A 1 130 ? -4.428 7.471 8.255 1.00 92.06 130 LYS A CA 1
ATOM 1030 C C . LYS A 1 130 ? -5.692 6.682 8.600 1.00 92.06 130 LYS A C 1
ATOM 1032 O O . LYS A 1 130 ? -6.575 7.219 9.264 1.00 92.06 130 LYS A O 1
ATOM 1037 N N . ASN A 1 131 ? -5.789 5.437 8.142 1.00 90.38 131 ASN A N 1
ATOM 1038 C CA . ASN A 1 131 ? -6.953 4.572 8.331 1.00 90.38 131 ASN A CA 1
ATOM 1039 C C . ASN A 1 131 ? -6.663 3.392 9.271 1.00 90.38 131 ASN A C 1
ATOM 1041 O O . ASN A 1 131 ? -7.455 2.457 9.329 1.00 90.38 131 ASN A O 1
ATOM 1045 N N . ALA A 1 132 ? -5.565 3.432 10.033 1.00 90.06 132 ALA A N 1
ATOM 1046 C CA . ALA A 1 132 ? -5.058 2.291 10.793 1.00 90.06 132 ALA A CA 1
ATOM 1047 C C . ALA A 1 132 ? -6.085 1.697 11.774 1.00 90.06 132 ALA A C 1
ATOM 1049 O O . ALA A 1 132 ? -6.153 0.487 11.948 1.00 90.06 132 ALA A O 1
ATOM 1050 N N . LEU A 1 133 ? -6.932 2.543 12.365 1.00 87.25 133 LEU A N 1
ATOM 1051 C CA . LEU A 1 133 ? -7.991 2.142 13.300 1.00 87.25 133 LEU A CA 1
ATOM 1052 C C . LEU A 1 133 ? -9.273 1.626 12.622 1.00 87.25 133 LEU A C 1
ATOM 1054 O O . LEU A 1 133 ? -10.232 1.282 13.304 1.00 87.25 133 LEU A O 1
ATOM 1058 N N . LYS A 1 134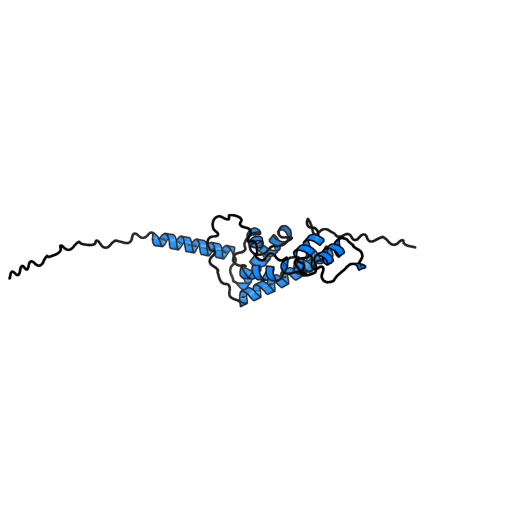 ? -9.315 1.590 11.290 1.00 87.00 134 LYS A N 1
ATOM 1059 C CA . LYS A 1 134 ? -10.447 1.079 10.501 1.00 87.00 134 LYS A CA 1
ATOM 1060 C C . LYS A 1 134 ? -10.110 -0.205 9.754 1.00 87.00 134 LYS A C 1
ATOM 1062 O O . LYS A 1 134 ? -11.014 -0.902 9.320 1.00 87.00 134 LYS A O 1
ATOM 1067 N N . ILE A 1 135 ? -8.825 -0.491 9.580 1.00 89.69 135 ILE A N 1
ATOM 1068 C CA . ILE A 1 135 ? -8.353 -1.630 8.803 1.00 89.69 135 ILE A CA 1
ATOM 1069 C C . ILE A 1 135 ? -8.282 -2.847 9.720 1.00 89.69 135 ILE A C 1
ATOM 1071 O O . ILE A 1 135 ? -7.522 -2.862 10.688 1.00 89.69 135 ILE A O 1
ATOM 1075 N N . SER A 1 136 ? -9.069 -3.871 9.403 1.00 87.38 136 SER A N 1
ATOM 1076 C CA . SER A 1 136 ? -9.107 -5.132 10.152 1.00 87.38 136 SER A CA 1
ATOM 1077 C C . SER A 1 136 ? -9.016 -6.371 9.258 1.00 87.38 136 SER A C 1
ATOM 1079 O O . SER A 1 136 ? -8.672 -7.452 9.735 1.00 87.38 136 SER A O 1
ATOM 1081 N N . THR A 1 137 ? -9.286 -6.210 7.964 1.00 87.69 137 THR A N 1
ATOM 1082 C CA . THR A 1 137 ? -9.324 -7.283 6.968 1.00 87.69 137 THR A CA 1
ATOM 1083 C C . THR A 1 137 ? -8.486 -6.942 5.733 1.00 87.69 137 THR A C 1
ATOM 1085 O O . THR A 1 137 ? -8.081 -5.795 5.527 1.00 87.69 137 THR A O 1
ATOM 1088 N N . ALA A 1 138 ? -8.219 -7.946 4.892 1.00 87.31 138 ALA A N 1
ATOM 1089 C CA . ALA A 1 138 ? -7.548 -7.741 3.607 1.00 87.31 138 ALA A CA 1
ATOM 1090 C C . ALA A 1 138 ? -8.390 -6.869 2.657 1.00 87.31 138 ALA A C 1
ATOM 1092 O O . ALA A 1 138 ? -7.839 -6.031 1.945 1.00 87.31 138 ALA A O 1
ATOM 1093 N N . ASP A 1 139 ? -9.718 -6.990 2.716 1.00 85.81 139 ASP A N 1
ATOM 1094 C CA . ASP A 1 139 ? -10.635 -6.150 1.941 1.00 85.81 139 ASP A CA 1
ATOM 1095 C C . ASP A 1 139 ? -10.532 -4.675 2.359 1.00 85.81 139 ASP A C 1
ATOM 1097 O O . ASP A 1 139 ? -10.504 -3.784 1.508 1.00 85.81 139 ASP A O 1
ATOM 1101 N N . ASP A 1 140 ? -10.396 -4.393 3.661 1.00 86.56 140 ASP A N 1
ATOM 1102 C CA . ASP A 1 140 ? -10.174 -3.025 4.148 1.00 86.56 140 ASP A CA 1
ATOM 1103 C C . ASP A 1 140 ? -8.868 -2.435 3.596 1.00 86.56 140 ASP A C 1
ATOM 1105 O O . ASP A 1 140 ? -8.829 -1.263 3.220 1.00 86.56 140 ASP A O 1
ATOM 1109 N N . LEU A 1 141 ? -7.801 -3.243 3.520 1.00 87.81 141 LEU A N 1
ATOM 1110 C CA . LEU A 1 141 ? -6.526 -2.826 2.929 1.00 87.81 141 LEU A CA 1
ATOM 1111 C C . LEU A 1 141 ? -6.684 -2.479 1.450 1.00 87.81 141 LEU A C 1
ATOM 1113 O O . LEU A 1 141 ? -6.254 -1.399 1.042 1.00 87.81 141 LEU A O 1
ATOM 1117 N N . TYR A 1 142 ? -7.336 -3.352 0.677 1.00 85.25 142 TYR A N 1
ATOM 1118 C CA . TYR A 1 142 ? -7.585 -3.133 -0.748 1.00 85.25 142 TYR A CA 1
ATOM 1119 C C . TYR A 1 142 ? -8.385 -1.848 -1.002 1.00 85.25 142 TYR A C 1
ATOM 1121 O O . TYR A 1 142 ? -8.055 -1.064 -1.892 1.00 85.25 142 TYR A O 1
ATOM 1129 N N . ASN A 1 143 ? -9.395 -1.589 -0.166 1.00 84.31 143 ASN A N 1
ATOM 1130 C CA . ASN A 1 143 ? -10.220 -0.384 -0.249 1.00 84.31 143 ASN A CA 1
ATOM 1131 C C . ASN A 1 143 ? -9.444 0.904 0.079 1.00 84.31 143 ASN A C 1
ATOM 1133 O O . ASN A 1 143 ? -9.812 1.984 -0.387 1.00 84.31 143 ASN A O 1
ATOM 1137 N N . VAL A 1 144 ? -8.385 0.814 0.890 1.00 86.12 144 VAL A N 1
ATOM 1138 C CA . VAL A 1 144 ? -7.550 1.965 1.268 1.00 86.12 144 VAL A CA 1
ATOM 1139 C C . VAL A 1 144 ? -6.446 2.222 0.247 1.00 86.12 144 VAL A C 1
ATOM 1141 O O . VAL A 1 144 ? -6.153 3.381 -0.064 1.00 86.12 144 VAL A O 1
ATOM 1144 N N . THR A 1 145 ? -5.799 1.171 -0.255 1.00 85.88 145 THR A N 1
ATOM 1145 C CA . THR A 1 145 ? -4.731 1.300 -1.242 1.00 85.88 145 THR A CA 1
ATOM 1146 C C . THR A 1 145 ? -4.600 0.035 -2.094 1.00 85.88 145 THR A C 1
ATOM 1148 O O . THR A 1 145 ? -4.634 -1.070 -1.555 1.00 85.88 145 THR A O 1
ATOM 1151 N N . PRO A 1 146 ? -4.415 0.167 -3.421 1.00 79.31 146 PRO A N 1
ATOM 1152 C CA . PRO A 1 146 ? -4.147 -0.984 -4.270 1.00 79.31 146 PRO A CA 1
ATOM 1153 C C . PRO A 1 146 ? -2.760 -1.556 -3.945 1.00 79.31 146 PRO A C 1
ATOM 1155 O O . PRO A 1 146 ? -1.739 -0.895 -4.146 1.00 79.31 146 PRO A O 1
ATOM 1158 N N . ILE A 1 147 ? -2.735 -2.789 -3.441 1.00 84.38 147 ILE A N 1
ATOM 1159 C CA . ILE A 1 147 ? -1.522 -3.568 -3.171 1.00 84.38 147 ILE A CA 1
ATOM 1160 C C . ILE A 1 147 ? -1.481 -4.706 -4.183 1.00 84.38 147 ILE A C 1
ATOM 1162 O O . ILE A 1 147 ? -2.436 -5.468 -4.283 1.00 84.38 147 ILE A O 1
ATOM 1166 N N . ILE A 1 148 ? -0.378 -4.811 -4.920 1.00 81.69 148 ILE A N 1
ATOM 1167 C CA . ILE A 1 148 ? -0.217 -5.788 -6.006 1.00 81.69 148 ILE A CA 1
ATOM 1168 C C . ILE A 1 148 ? -0.229 -7.214 -5.451 1.00 81.69 148 ILE A C 1
ATOM 1170 O O . ILE A 1 148 ? -1.073 -8.027 -5.801 1.00 81.69 148 ILE A O 1
ATOM 1174 N N . HIS A 1 149 ? 0.655 -7.492 -4.497 1.00 84.31 149 HIS A N 1
ATOM 1175 C CA . HIS A 1 149 ? 0.768 -8.801 -3.856 1.00 84.31 149 HIS A CA 1
ATOM 1176 C C . HIS A 1 149 ? -0.076 -8.863 -2.577 1.00 84.31 149 HIS A C 1
ATOM 1178 O O . HIS A 1 149 ? 0.431 -9.217 -1.511 1.00 84.31 149 HIS A O 1
ATOM 1184 N N . LEU A 1 150 ? -1.344 -8.431 -2.647 1.00 86.31 150 LEU A N 1
ATOM 1185 C CA . LEU A 1 150 ? -2.195 -8.300 -1.458 1.00 86.31 150 LEU A CA 1
ATOM 1186 C C . LEU A 1 150 ? -2.297 -9.620 -0.690 1.00 86.31 150 LEU A C 1
ATOM 1188 O O . LEU A 1 150 ? -2.108 -9.608 0.520 1.00 86.31 150 LEU A O 1
ATOM 1192 N N . ASP A 1 151 ? -2.522 -10.743 -1.369 1.00 86.50 151 ASP A N 1
ATOM 1193 C CA . ASP A 1 151 ? -2.669 -12.051 -0.715 1.00 86.50 151 ASP A CA 1
ATOM 1194 C C . ASP A 1 151 ? -1.412 -12.466 0.065 1.00 86.50 151 ASP A C 1
ATOM 1196 O O . ASP A 1 151 ? -1.492 -13.084 1.129 1.00 86.50 151 ASP A O 1
ATOM 1200 N N . ASP A 1 152 ? -0.242 -12.067 -0.429 1.00 87.69 152 ASP A N 1
ATOM 1201 C CA . ASP A 1 152 ? 1.048 -12.410 0.164 1.00 87.69 152 ASP A CA 1
ATOM 1202 C C . ASP A 1 152 ? 1.427 -11.462 1.306 1.00 87.69 152 ASP A C 1
ATOM 1204 O O . ASP A 1 152 ? 2.066 -11.861 2.282 1.00 87.69 152 ASP A O 1
ATOM 1208 N N . LEU A 1 153 ? 1.038 -10.190 1.183 1.00 91.12 153 LEU A N 1
ATOM 1209 C CA . LEU A 1 153 ? 1.414 -9.125 2.108 1.00 91.12 153 LEU A CA 1
ATOM 1210 C C . LEU A 1 153 ? 0.382 -8.916 3.220 1.00 91.12 153 LEU A C 1
ATOM 1212 O O . LEU A 1 153 ? 0.769 -8.558 4.335 1.00 91.12 153 LEU A O 1
ATOM 1216 N N . ALA A 1 154 ? -0.907 -9.146 2.955 1.00 90.88 154 ALA A N 1
ATOM 1217 C CA . ALA A 1 154 ? -2.003 -8.828 3.867 1.00 90.88 154 ALA A CA 1
ATOM 1218 C C . ALA A 1 154 ? -1.861 -9.489 5.246 1.00 90.88 154 ALA A C 1
ATOM 1220 O O . ALA A 1 154 ? -2.001 -8.764 6.232 1.00 90.88 154 ALA A O 1
ATOM 1221 N N . PRO A 1 155 ? -1.522 -10.788 5.389 1.00 93.19 155 PRO A N 1
ATOM 1222 C CA . PRO A 1 155 ? -1.400 -11.399 6.715 1.00 93.19 155 PRO A CA 1
ATOM 1223 C C . PRO A 1 155 ? -0.333 -10.717 7.588 1.00 93.19 155 PRO A C 1
ATOM 1225 O O . PRO A 1 155 ? -0.594 -10.358 8.737 1.00 93.19 155 PRO A O 1
ATOM 1228 N N . SER A 1 156 ? 0.856 -10.485 7.021 1.00 93.88 156 SER A N 1
ATOM 1229 C CA . SER A 1 156 ? 1.986 -9.841 7.710 1.00 93.88 156 SER A CA 1
ATOM 1230 C C . SER A 1 156 ? 1.707 -8.364 8.005 1.00 93.88 156 SER A C 1
ATOM 1232 O O . SER A 1 156 ? 1.997 -7.872 9.101 1.00 93.88 156 SER A O 1
ATOM 1234 N N . LEU A 1 157 ? 1.100 -7.658 7.047 1.00 94.81 157 LEU A N 1
ATOM 1235 C CA . LEU A 1 157 ? 0.750 -6.247 7.170 1.00 94.81 157 LEU A CA 1
ATOM 1236 C C . LEU A 1 157 ? -0.335 -6.020 8.226 1.00 94.81 157 LEU A C 1
ATOM 1238 O O . LEU A 1 157 ? -0.163 -5.149 9.074 1.00 94.81 157 LEU A O 1
ATOM 1242 N N . LEU A 1 158 ? -1.409 -6.816 8.230 1.00 94.75 158 LEU A N 1
ATOM 1243 C CA . LEU A 1 158 ? -2.489 -6.708 9.218 1.00 94.75 158 LEU A CA 1
ATOM 1244 C C . LEU A 1 158 ? -1.982 -6.987 10.633 1.00 94.75 158 LEU A C 1
ATOM 1246 O O . LEU A 1 158 ? -2.246 -6.200 11.539 1.00 94.75 158 LEU A O 1
ATOM 1250 N N . GLN A 1 159 ? -1.190 -8.047 10.815 1.00 94.69 159 GLN A N 1
ATOM 1251 C CA . GLN A 1 159 ? -0.591 -8.359 12.114 1.00 94.69 159 GLN A CA 1
ATOM 1252 C C . GLN A 1 159 ? 0.327 -7.227 12.600 1.00 94.69 159 GLN A C 1
ATOM 1254 O O . GLN A 1 159 ? 0.308 -6.848 13.774 1.00 94.69 159 GLN A O 1
ATOM 1259 N N . THR A 1 160 ? 1.131 -6.664 11.698 1.00 94.88 160 THR A N 1
ATOM 1260 C CA . THR A 1 160 ? 2.031 -5.555 12.027 1.00 94.88 160 THR A CA 1
ATOM 1261 C C . THR A 1 160 ? 1.252 -4.290 12.368 1.00 94.88 160 THR A C 1
ATOM 1263 O O . THR A 1 160 ? 1.563 -3.629 13.358 1.00 94.88 160 THR A O 1
ATOM 1266 N N . LEU A 1 161 ? 0.208 -3.975 11.602 1.00 94.25 161 LEU A N 1
ATOM 1267 C CA . LEU A 1 161 ? -0.659 -2.829 11.842 1.00 94.25 161 LEU A CA 1
ATOM 1268 C C . LEU A 1 161 ? -1.400 -2.956 13.177 1.00 94.25 161 LEU A C 1
ATOM 1270 O O . LEU A 1 161 ? -1.484 -1.978 13.917 1.00 94.25 161 LEU A O 1
ATOM 1274 N N . GLU A 1 162 ? -1.874 -4.151 13.531 1.00 92.88 162 GLU A N 1
ATOM 1275 C CA . GLU A 1 162 ? -2.509 -4.417 14.825 1.00 92.88 162 GLU A CA 1
ATOM 1276 C C . GLU A 1 162 ? -1.530 -4.196 15.989 1.00 92.88 162 GLU A C 1
ATOM 1278 O O . GLU A 1 162 ? -1.868 -3.558 16.986 1.00 92.88 162 GLU A O 1
ATOM 1283 N N . ASN A 1 163 ? -0.288 -4.667 15.852 1.00 93.31 163 ASN A N 1
ATOM 1284 C CA . ASN A 1 163 ? 0.745 -4.456 16.864 1.00 93.31 163 ASN A CA 1
ATOM 1285 C C . ASN A 1 163 ? 1.107 -2.974 17.004 1.00 93.31 163 ASN A C 1
ATOM 1287 O O . ASN A 1 163 ? 1.133 -2.453 18.117 1.00 93.31 163 ASN A O 1
ATOM 1291 N N . ILE A 1 164 ? 1.332 -2.285 15.883 1.00 93.25 164 ILE A N 1
ATOM 1292 C CA . ILE A 1 164 ? 1.656 -0.856 15.863 1.00 93.25 164 ILE A CA 1
ATOM 1293 C C . ILE A 1 164 ? 0.514 -0.037 16.476 1.00 93.25 164 ILE A C 1
ATOM 1295 O O . ILE A 1 164 ? 0.758 0.794 17.348 1.00 93.25 164 ILE A O 1
ATOM 1299 N N . THR A 1 165 ? -0.734 -0.278 16.066 1.00 90.25 165 THR A N 1
ATOM 1300 C CA . THR A 1 165 ? -1.899 0.456 16.593 1.00 90.25 165 THR A CA 1
ATOM 1301 C C . THR A 1 165 ? -2.093 0.204 18.082 1.00 90.25 165 THR A C 1
ATOM 1303 O O . THR A 1 165 ? -2.297 1.155 18.836 1.00 90.25 165 THR A O 1
ATOM 1306 N N . ARG A 1 166 ? -1.913 -1.036 18.547 1.00 89.81 166 ARG A N 1
ATOM 1307 C CA . ARG A 1 166 ? -1.925 -1.349 19.980 1.00 89.81 166 ARG A CA 1
ATOM 1308 C C . ARG A 1 166 ? -0.827 -0.606 20.745 1.00 89.81 166 ARG A C 1
ATOM 1310 O O . ARG A 1 166 ? -1.099 -0.084 21.821 1.00 89.81 166 ARG A O 1
ATOM 1317 N N . THR A 1 167 ? 0.390 -0.527 20.208 1.00 90.56 167 THR A N 1
ATOM 1318 C CA . THR A 1 167 ? 1.515 0.158 20.867 1.00 90.56 167 THR A CA 1
ATOM 1319 C C . THR A 1 167 ? 1.353 1.678 20.888 1.00 90.56 167 THR A C 1
ATOM 1321 O O . THR A 1 167 ? 1.625 2.297 21.912 1.00 90.56 167 THR A O 1
ATOM 1324 N N . VAL A 1 168 ? 0.921 2.284 19.780 1.00 88.88 168 VAL A N 1
ATOM 1325 C CA . VAL A 1 168 ? 0.885 3.748 19.630 1.00 88.88 168 VAL A CA 1
ATOM 1326 C C . VAL A 1 168 ? -0.433 4.343 20.135 1.00 88.88 168 VAL A C 1
ATOM 1328 O O . VAL A 1 168 ? -0.430 5.385 20.784 1.00 88.88 168 VAL A O 1
ATOM 1331 N N . CYS A 1 169 ? -1.562 3.684 19.866 1.00 84.44 169 CYS A N 1
ATOM 1332 C CA . CYS A 1 169 ? -2.901 4.182 20.199 1.00 84.44 169 CYS A CA 1
ATOM 1333 C C . CYS A 1 169 ? -3.504 3.517 21.446 1.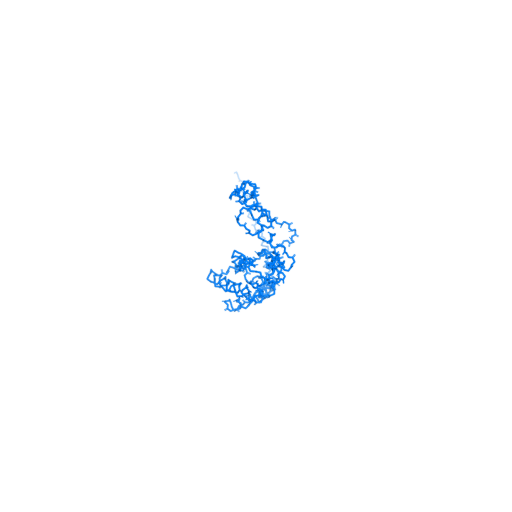00 84.44 169 CYS A C 1
ATOM 1335 O O . CYS A 1 169 ? -4.587 3.912 21.879 1.00 84.44 169 CYS A O 1
ATOM 1337 N N . GLY A 1 170 ? -2.878 2.464 21.984 1.00 83.94 170 GLY A N 1
ATOM 1338 C CA . GLY A 1 170 ? -3.419 1.672 23.096 1.00 83.94 170 GLY A CA 1
ATOM 1339 C C . GLY A 1 170 ? -4.675 0.861 22.752 1.00 83.94 170 GLY A C 1
ATOM 1340 O O . GLY A 1 170 ? -5.215 0.183 23.621 1.00 83.94 170 GLY A O 1
ATOM 1341 N N . THR A 1 171 ? -5.157 0.938 21.510 1.00 80.31 171 THR A N 1
ATOM 1342 C CA . THR A 1 171 ? -6.381 0.289 21.025 1.00 80.31 171 THR A CA 1
ATOM 1343 C C . THR A 1 171 ? -6.202 -0.151 19.578 1.00 80.31 171 THR A C 1
ATOM 1345 O O . THR A 1 171 ? -5.489 0.486 18.801 1.00 80.31 171 THR A O 1
ATOM 1348 N N . THR A 1 172 ? -6.854 -1.251 19.220 1.00 80.50 172 THR A N 1
ATOM 1349 C CA . THR A 1 172 ? -6.872 -1.794 17.854 1.00 80.50 172 THR A CA 1
ATOM 1350 C C . THR A 1 172 ? -8.148 -1.412 17.107 1.00 80.50 172 THR A C 1
ATOM 1352 O O . THR A 1 172 ? -9.157 -1.057 17.720 1.00 80.50 172 THR A O 1
ATOM 1355 N N . ALA A 1 173 ? -8.138 -1.550 15.776 1.00 76.88 173 ALA A N 1
ATOM 1356 C CA . ALA A 1 173 ? -9.318 -1.315 14.940 1.00 76.88 173 ALA A CA 1
ATOM 1357 C C . ALA A 1 173 ? -10.538 -2.134 15.398 1.00 76.88 173 ALA A C 1
ATOM 1359 O O . ALA A 1 173 ? -11.639 -1.609 15.552 1.00 76.88 173 ALA A O 1
ATOM 1360 N N . ARG A 1 174 ? -10.317 -3.416 15.715 1.00 78.31 174 ARG A N 1
ATOM 1361 C CA . ARG A 1 174 ? -11.363 -4.336 16.179 1.00 78.31 174 ARG A CA 1
ATOM 1362 C C . ARG A 1 174 ? -11.966 -3.912 17.520 1.00 78.31 174 ARG A C 1
ATOM 1364 O O . ARG A 1 174 ? -13.178 -3.990 17.708 1.00 78.31 174 ARG A O 1
ATOM 1371 N N . GLU A 1 175 ? -11.131 -3.469 18.456 1.00 80.81 175 GLU A N 1
ATOM 1372 C CA . GLU A 1 175 ? -11.585 -2.983 19.764 1.00 80.81 175 GLU A CA 1
ATOM 1373 C C . GLU A 1 175 ? -12.351 -1.666 19.637 1.00 80.81 175 GLU A C 1
ATOM 1375 O O . GLU A 1 175 ? -13.383 -1.501 20.287 1.00 80.81 175 GLU A O 1
ATOM 1380 N N . GLN A 1 176 ? -11.900 -0.756 18.771 1.00 79.12 176 GLN A N 1
ATOM 1381 C CA . GLN A 1 176 ? -12.624 0.485 18.506 1.00 79.12 176 GLN A CA 1
ATOM 1382 C C . GLN A 1 176 ? -13.985 0.235 17.862 1.00 79.12 176 GLN A C 1
ATOM 1384 O O . GLN A 1 176 ? -14.978 0.814 18.298 1.00 79.12 176 GLN A O 1
ATOM 1389 N N . GLN A 1 177 ? -14.057 -0.656 16.873 1.00 77.62 177 GLN A N 1
ATOM 1390 C CA . GLN A 1 177 ? -15.320 -1.006 16.230 1.00 77.62 177 GLN A CA 1
ATOM 1391 C C . GLN A 1 177 ? -16.323 -1.567 17.245 1.00 77.62 177 GLN A C 1
ATOM 1393 O O . GLN A 1 177 ? -17.470 -1.124 17.287 1.00 77.62 177 GLN A O 1
ATOM 1398 N N . LYS A 1 178 ? -15.860 -2.439 18.151 1.00 80.94 178 LYS A N 1
ATOM 1399 C CA . LYS A 1 178 ? -16.679 -2.964 19.248 1.00 80.94 178 LYS A CA 1
ATOM 1400 C C . LYS A 1 178 ? -17.172 -1.862 20.195 1.00 80.94 178 LYS A C 1
ATOM 1402 O O . LYS A 1 178 ? -18.348 -1.839 20.546 1.00 80.94 178 LYS A O 1
ATOM 1407 N N . GLN A 1 179 ? -16.306 -0.924 20.588 1.00 79.50 179 GLN A N 1
ATOM 1408 C CA . GLN A 1 179 ? -16.694 0.199 21.454 1.00 79.50 179 GLN A CA 1
ATOM 1409 C C . GLN A 1 179 ? -17.743 1.106 20.795 1.00 79.50 179 GLN A C 1
ATOM 1411 O O . GLN A 1 179 ? -18.663 1.574 21.468 1.00 79.50 179 GLN A O 1
ATOM 1416 N N . ILE A 1 180 ? -17.624 1.340 19.485 1.00 79.00 180 ILE A N 1
ATOM 1417 C CA . ILE A 1 180 ? -18.586 2.132 18.709 1.00 79.00 180 ILE A CA 1
ATOM 1418 C C . ILE A 1 180 ? -19.937 1.417 18.648 1.00 79.00 180 ILE A C 1
ATOM 1420 O O . ILE A 1 180 ? -20.964 2.043 18.908 1.00 79.00 180 ILE A O 1
ATOM 1424 N N . GLU A 1 181 ? -19.953 0.115 18.364 1.00 80.31 181 GLU A N 1
ATOM 1425 C CA . GLU A 1 181 ? -21.180 -0.691 18.354 1.00 80.31 181 GLU A CA 1
ATOM 1426 C C . GLU A 1 181 ? -21.872 -0.697 19.727 1.00 80.31 181 GLU A C 1
ATOM 1428 O O . GLU A 1 181 ? -23.075 -0.444 19.818 1.00 80.31 181 GLU A O 1
ATOM 1433 N N . GLU A 1 182 ? -21.115 -0.879 20.813 1.00 81.44 182 GLU A N 1
ATOM 1434 C CA . GLU A 1 182 ? -21.637 -0.824 22.185 1.00 81.44 182 GLU A CA 1
ATOM 1435 C C . GLU A 1 182 ? -22.172 0.569 22.569 1.00 81.44 182 GLU A C 1
ATOM 1437 O O . GLU A 1 182 ? -23.138 0.680 23.332 1.00 81.44 182 GLU A O 1
ATOM 1442 N N . ALA A 1 183 ? -21.557 1.649 22.078 1.00 72.88 183 ALA A N 1
ATOM 1443 C CA . ALA A 1 183 ? -22.031 3.016 22.305 1.00 72.88 183 ALA A CA 1
ATOM 1444 C C . ALA A 1 183 ? -23.317 3.319 21.515 1.00 72.88 183 ALA A C 1
ATOM 1446 O O . ALA A 1 183 ? -24.247 3.929 22.048 1.00 72.88 183 ALA A O 1
ATOM 1447 N N . LEU A 1 184 ? -23.401 2.854 20.265 1.00 77.00 184 LEU A N 1
ATOM 1448 C CA . LEU A 1 184 ? -24.589 2.994 19.418 1.00 77.00 184 LEU A CA 1
ATOM 1449 C C . LEU A 1 184 ? -25.780 2.191 19.962 1.00 77.00 184 LEU A C 1
ATOM 1451 O O . LEU A 1 184 ? -26.912 2.683 19.944 1.00 77.00 184 LEU A O 1
ATOM 1455 N N . SER A 1 185 ? -25.525 0.993 20.499 1.00 75.88 185 SER A N 1
ATOM 1456 C CA . SER A 1 185 ? -26.551 0.175 21.153 1.00 75.88 185 SER A CA 1
ATOM 1457 C C . SER A 1 185 ? -27.112 0.871 22.399 1.00 75.88 185 SER A C 1
ATOM 1459 O O . SER A 1 185 ? -28.327 1.010 22.525 1.00 75.88 185 SER A O 1
ATOM 1461 N N . ARG A 1 186 ? -26.243 1.409 23.270 1.00 72.06 186 ARG A N 1
ATOM 1462 C CA . ARG A 1 186 ? -26.660 2.128 24.490 1.00 72.06 186 ARG A CA 1
ATOM 1463 C C . ARG A 1 186 ? -27.485 3.387 24.205 1.00 72.06 186 ARG A C 1
ATOM 1465 O O . ARG A 1 186 ? -28.455 3.656 24.909 1.00 72.06 186 ARG A O 1
ATOM 1472 N N . ASN A 1 187 ? -27.139 4.146 23.165 1.00 61.41 187 ASN A N 1
ATOM 1473 C CA . ASN A 1 187 ? -27.910 5.332 22.777 1.00 61.41 187 ASN A CA 1
ATOM 1474 C C . ASN A 1 187 ? -29.291 4.980 22.202 1.00 61.41 187 ASN A C 1
ATOM 1476 O O . ASN A 1 187 ? -30.236 5.744 22.381 1.00 61.41 187 ASN A O 1
ATOM 1480 N N . SER A 1 188 ? -29.434 3.821 21.552 1.00 60.25 188 SER A N 1
ATOM 1481 C CA . SER A 1 188 ? -30.725 3.367 21.014 1.00 60.25 188 SER A CA 1
ATOM 1482 C C . SER A 1 188 ? -31.705 2.951 22.122 1.00 60.25 188 SER A C 1
ATOM 1484 O O . SER A 1 188 ? -32.909 3.152 21.983 1.00 60.25 188 SER A O 1
ATOM 1486 N N . GLU A 1 189 ? -31.202 2.448 23.253 1.00 57.41 189 GLU A N 1
ATOM 1487 C CA . GLU A 1 189 ? -32.016 2.083 24.424 1.00 57.41 189 GLU A CA 1
ATOM 1488 C C . GLU A 1 189 ? -32.497 3.307 25.229 1.00 57.41 189 GLU A C 1
ATOM 1490 O O . GLU A 1 189 ? -33.576 3.271 25.817 1.00 57.41 189 GLU A O 1
ATOM 1495 N N . GLN A 1 190 ? -31.756 4.422 25.222 1.00 49.84 190 GLN A N 1
ATOM 1496 C CA . GLN A 1 190 ? -32.144 5.645 25.947 1.00 49.84 190 GLN A CA 1
ATOM 1497 C C . GLN A 1 190 ? -33.247 6.464 25.251 1.00 49.84 190 GLN A C 1
ATOM 1499 O O . GLN A 1 190 ? -33.991 7.185 25.919 1.00 49.84 190 GLN A O 1
ATOM 1504 N N . VAL A 1 191 ? -33.407 6.326 23.930 1.00 51.31 191 VAL A N 1
ATOM 1505 C CA . VAL A 1 191 ? -34.476 6.997 23.160 1.00 51.31 191 VAL A CA 1
ATOM 1506 C C . VAL A 1 191 ? -35.845 6.323 23.366 1.00 51.31 191 VAL A C 1
ATOM 1508 O O . VAL A 1 191 ? -36.880 6.938 23.124 1.00 51.31 191 VAL A O 1
ATOM 1511 N N . ALA A 1 192 ? -35.886 5.097 23.897 1.00 43.59 192 ALA A N 1
ATOM 1512 C CA . ALA A 1 192 ? -37.116 4.355 24.184 1.00 43.59 192 ALA A CA 1
ATOM 1513 C C . ALA A 1 192 ? -37.751 4.694 25.552 1.00 43.59 192 ALA A C 1
ATOM 1515 O O . ALA A 1 192 ? -38.442 3.862 26.143 1.00 43.59 192 ALA A O 1
ATOM 1516 N N . THR A 1 193 ? -37.545 5.907 26.074 1.00 43.59 193 THR A N 1
ATOM 1517 C CA . THR A 1 193 ? -38.349 6.404 27.199 1.00 43.59 193 THR A CA 1
ATOM 1518 C C . THR A 1 193 ? -39.596 7.102 26.649 1.00 43.59 193 THR A C 1
ATOM 1520 O O . THR A 1 193 ? -39.468 8.043 25.863 1.00 43.59 193 THR A O 1
ATOM 1523 N N . PRO A 1 194 ? -40.822 6.669 27.007 1.00 43.00 194 PRO A N 1
ATOM 1524 C CA . PRO A 1 194 ? -42.020 7.386 26.607 1.00 43.00 194 PRO A CA 1
ATOM 1525 C C . PRO A 1 194 ? -41.972 8.760 27.273 1.00 43.00 194 PRO A C 1
ATOM 1527 O O . PRO A 1 194 ? -42.105 8.884 28.490 1.00 43.00 194 PRO A O 1
ATOM 1530 N N . SER A 1 195 ? -41.745 9.792 26.461 1.00 40.53 195 SER A N 1
ATOM 1531 C CA . SER A 1 195 ? -41.975 11.176 26.848 1.00 40.53 195 SER A CA 1
ATOM 1532 C C . SER A 1 195 ? -43.413 11.268 27.348 1.00 40.53 195 SER A C 1
ATOM 1534 O O . SER A 1 195 ? -44.365 11.122 26.579 1.00 40.53 195 SER A O 1
ATOM 1536 N N . SER A 1 196 ? -43.565 11.446 28.658 1.00 45.75 196 SER A N 1
ATOM 1537 C CA . SER A 1 196 ? -44.821 11.831 29.279 1.00 45.75 196 SER A CA 1
ATOM 1538 C C . SER A 1 196 ? -45.256 13.140 28.635 1.00 45.75 196 SER A C 1
ATOM 1540 O O . SER A 1 196 ? -44.708 14.205 28.921 1.00 45.75 196 SER A O 1
ATOM 1542 N N . THR A 1 197 ? -46.202 13.027 27.711 1.00 49.19 197 THR A N 1
ATOM 1543 C CA . THR A 1 197 ? -46.877 14.147 27.075 1.00 49.19 197 THR A CA 1
ATOM 1544 C C . THR A 1 197 ? -47.529 14.960 28.192 1.00 49.19 197 THR A C 1
ATOM 1546 O O . THR A 1 197 ? -48.329 14.393 28.940 1.00 49.19 197 THR A O 1
ATOM 1549 N N . PRO A 1 198 ? -47.222 16.254 28.375 1.00 42.16 198 PRO A N 1
ATOM 1550 C CA . PRO A 1 198 ? -48.075 17.073 29.216 1.00 42.16 198 PRO A CA 1
ATOM 1551 C C . PRO A 1 198 ? -49.433 17.166 28.515 1.00 42.16 198 PRO A C 1
ATOM 1553 O O . PRO A 1 198 ? -49.520 17.626 27.375 1.00 42.16 198 PRO A O 1
ATOM 1556 N N . SER A 1 199 ? -50.481 16.670 29.176 1.00 42.78 199 SER A N 1
ATOM 1557 C CA . SER A 1 199 ? -51.868 16.866 28.760 1.00 42.78 199 SER A CA 1
ATOM 1558 C C . SER A 1 199 ? -52.105 18.353 28.526 1.00 42.78 199 SER A C 1
ATOM 1560 O O . SER A 1 199 ? -52.067 19.149 29.462 1.00 42.78 199 SER A O 1
ATOM 1562 N N . ILE A 1 200 ? -52.332 18.728 27.270 1.00 47.59 200 ILE A N 1
ATOM 1563 C CA . ILE A 1 200 ? -52.816 20.058 26.917 1.00 47.59 200 ILE A CA 1
ATOM 1564 C C . ILE A 1 200 ? -54.271 20.114 27.382 1.00 47.59 200 ILE A C 1
ATOM 1566 O O . ILE A 1 200 ? -55.172 19.566 26.746 1.00 47.59 200 ILE A O 1
ATOM 1570 N N . GLU A 1 201 ? -54.480 20.724 28.543 1.00 43.28 201 GLU A N 1
ATOM 1571 C CA . GLU A 1 201 ? -55.797 21.076 29.051 1.00 43.28 201 GLU A CA 1
ATOM 1572 C C . GLU A 1 201 ? -56.322 22.239 28.195 1.00 43.28 201 GLU A C 1
ATOM 1574 O O . GLU A 1 201 ? -55.775 23.343 28.196 1.00 43.28 201 GLU A O 1
ATOM 1579 N N . TRP A 1 202 ? -57.340 21.972 27.379 1.00 42.66 202 TRP A N 1
ATOM 1580 C CA . TRP A 1 202 ? -57.976 22.989 26.549 1.00 42.66 202 TRP A CA 1
ATOM 1581 C C . TRP A 1 202 ? -58.762 23.947 27.447 1.00 42.66 202 TRP A C 1
ATOM 1583 O O . TRP A 1 202 ? -59.851 23.621 27.917 1.00 42.66 202 TRP A O 1
ATOM 1593 N N . ALA A 1 203 ? -58.217 25.141 27.678 1.00 45.31 203 ALA A N 1
ATOM 1594 C CA . ALA A 1 203 ? -58.954 26.229 28.305 1.00 45.31 203 ALA A CA 1
ATOM 1595 C C . ALA A 1 203 ? -60.065 26.723 27.351 1.00 45.31 203 ALA A C 1
ATOM 1597 O O . ALA A 1 203 ? -59.778 27.008 26.183 1.00 45.31 203 ALA A O 1
ATOM 1598 N N . PRO A 1 204 ? -61.328 26.845 27.798 1.00 43.47 204 PRO A N 1
ATOM 1599 C CA . PRO A 1 204 ? -62.388 27.397 26.967 1.00 43.47 204 PRO A CA 1
ATOM 1600 C C . PRO A 1 204 ? -62.147 28.893 26.725 1.00 43.47 204 PRO A C 1
ATOM 1602 O O . PRO A 1 204 ? -61.972 29.675 27.659 1.00 43.47 204 PRO A O 1
ATOM 1605 N N . LEU A 1 205 ? -62.148 29.283 25.448 1.00 38.75 205 LEU A N 1
ATOM 1606 C CA . LEU A 1 205 ? -62.061 30.671 24.997 1.00 38.75 205 LEU A CA 1
ATOM 1607 C C . LEU A 1 205 ? -63.237 31.481 25.566 1.00 38.75 205 LEU A C 1
ATOM 1609 O O . LEU A 1 205 ? -64.381 31.305 25.148 1.00 38.75 205 LEU A O 1
ATOM 1613 N N . GLN A 1 206 ? -62.958 32.397 26.494 1.00 46.53 206 GLN A N 1
ATOM 1614 C CA . GLN A 1 206 ? -63.895 33.463 26.842 1.00 46.53 206 GLN A CA 1
ATOM 1615 C C . GLN A 1 206 ? -63.925 34.480 25.693 1.00 46.53 206 GLN A C 1
ATOM 1617 O O . GLN A 1 206 ? -62.952 35.194 25.457 1.00 46.53 206 GLN A O 1
ATOM 1622 N N . MET A 1 207 ? -65.045 34.533 24.968 1.00 44.12 207 MET A N 1
ATOM 1623 C CA . MET A 1 207 ? -65.351 35.625 24.043 1.00 44.12 207 MET A CA 1
ATOM 1624 C C . MET A 1 207 ? -65.702 36.895 24.833 1.00 44.12 207 MET A C 1
ATOM 1626 O O . MET A 1 207 ? -66.611 36.843 25.664 1.00 44.12 207 MET A O 1
ATOM 1630 N N . PRO A 1 208 ? -65.083 38.052 24.550 1.00 46.97 208 PRO A N 1
ATOM 1631 C CA . PRO A 1 208 ? -65.629 39.334 24.960 1.00 46.97 208 PRO A CA 1
ATOM 1632 C C . PRO A 1 208 ? -66.702 39.766 23.954 1.00 46.97 208 PRO A C 1
ATOM 1634 O O . PRO A 1 208 ? -66.410 40.125 22.814 1.00 46.97 208 PRO A O 1
ATOM 1637 N N . CYS A 1 209 ? -67.959 39.737 24.390 1.00 43.56 209 CYS A N 1
ATOM 1638 C CA . CYS A 1 209 ? -69.047 40.452 23.739 1.00 43.56 209 CYS A CA 1
ATOM 1639 C C . CYS A 1 209 ? -68.857 41.951 23.990 1.00 43.56 209 CYS A C 1
ATOM 1641 O O . CYS A 1 209 ? -69.035 42.384 25.122 1.00 43.56 209 CYS A O 1
ATOM 1643 N N . HIS A 1 210 ? -68.571 42.741 22.958 1.00 44.66 210 HIS A N 1
ATOM 1644 C CA . HIS A 1 210 ? -68.952 44.152 22.944 1.00 44.66 210 HIS A CA 1
ATOM 1645 C C . HIS A 1 210 ? -69.416 44.543 21.540 1.00 44.66 210 HIS A C 1
ATOM 1647 O O . HIS A 1 210 ? -68.642 44.626 20.591 1.00 44.66 210 HIS A O 1
ATOM 1653 N N . PHE A 1 211 ? -70.734 44.704 21.444 1.00 42.69 211 PHE A N 1
ATOM 1654 C CA . PHE A 1 211 ? -71.424 45.489 20.434 1.00 42.69 211 PHE A CA 1
ATOM 1655 C C . PHE A 1 211 ? -71.216 46.960 20.789 1.00 42.69 211 PHE A C 1
ATOM 1657 O O . PHE A 1 211 ? -71.548 47.342 21.908 1.00 42.69 211 PHE A O 1
ATOM 1664 N N . ASP A 1 212 ? -70.768 47.768 19.835 1.00 42.22 212 ASP A N 1
ATOM 1665 C CA . ASP A 1 212 ? -71.059 49.198 19.837 1.00 42.22 212 ASP A CA 1
ATOM 1666 C C . ASP A 1 212 ? -71.649 49.576 18.476 1.00 42.22 212 ASP A C 1
ATOM 1668 O O . ASP A 1 212 ? -71.015 49.471 17.426 1.00 42.22 212 ASP A O 1
ATOM 1672 N N . THR A 1 213 ? -72.920 49.959 18.522 1.00 43.56 213 THR A N 1
ATOM 1673 C CA . THR A 1 213 ? -73.670 50.645 17.471 1.00 43.56 213 THR A CA 1
ATOM 1674 C C . THR A 1 213 ? -73.531 52.150 17.666 1.00 43.56 213 THR A C 1
ATOM 1676 O O . THR A 1 213 ? -74.048 52.668 18.657 1.00 43.56 213 THR A O 1
ATOM 1679 N N . ASN A 1 214 ? -72.903 52.838 16.710 1.00 40.88 214 ASN A N 1
ATOM 1680 C CA . ASN A 1 214 ? -73.466 54.004 16.009 1.00 40.88 214 ASN A CA 1
ATOM 1681 C C . ASN A 1 214 ? -72.573 54.421 14.837 1.00 40.88 214 ASN A C 1
ATOM 1683 O O . ASN A 1 214 ? -71.369 54.657 15.076 1.00 40.88 214 ASN A O 1
#

Nearest PDB structures (foldseek):
  2cpr-assembly1_A  TM=5.950E-01  e=3.380E-01  Homo sapiens
  3sah-assembly2_B  TM=7.992E-01  e=1.975E+00  Homo sapiens
  4cdg-assembly1_A  TM=4.642E-01  e=3.557E+00  Homo sapiens

Radius of gyration: 30.44 Å; Cα contacts (8 Å, |Δi|>4): 144; chains: 1; bounding box: 112×78×60 Å

Secondary structure (DSSP, 8-state):
-------------STTS-HHHHHHHH--S-HHHHHHHHTT--GGG--S--SSSTTT-GGGS-SS--------S-----------HHHHHHHHHHHHHHHHHHIIIIITTT-TT--GGGTS-HHHHHHHHHTTTT--SHHHHHHHS--TTHHHHHHHHHHHHHHHHHHHHSS-HHHHHHHHHHHHHHHHHHTTS---------------------

pLDDT: mean 73.61, std 19.61, range [33.25, 96.94]

Organism: Coprinopsis cinerea (strain Okayama-7 / 130 / ATCC MYA-4618 / FGSC 9003) (NCBI:txid240176)

Sequence (214 aa):
MAGEEEKSPTIRNPRTEDPGLVELAQTSRCLEQVTNIWLENPSSTYTSRCERCSNCNPALKLPTPYTFVHEMPQSKSATQIAMNSDTVAEIHNLLLKWRGELWRREWKDEWPSYGPECLVTDSGLLSIAKNALKISTADDLYNVTPIIHLDDLAPSLLQTLENITRTVCGTTAREQQKQIEEALSRNSEQVATPSSTPSIEWAPLQMPCHFDTN

Solvent-accessible surface area (backbone atoms only — not comparable to full-atom values): 13476 Å² total; per-residue (Å²): 137,82,78,82,75,81,77,67,84,75,77,68,53,69,80,91,48,56,60,61,59,53,48,64,74,69,54,79,56,40,52,68,55,54,51,34,60,72,68,68,53,75,77,91,72,71,57,89,58,72,64,79,35,48,65,52,23,65,87,65,42,71,95,59,86,80,73,83,81,67,90,62,84,69,78,68,80,70,77,79,74,77,69,58,71,66,61,31,51,50,48,28,53,52,49,54,51,48,42,52,49,49,26,64,73,70,36,38,86,80,36,74,86,54,54,49,55,71,60,52,40,70,70,40,44,46,42,43,30,67,39,47,63,70,44,82,50,62,66,46,44,52,75,62,32,89,46,84,58,40,88,77,42,36,66,62,50,52,55,47,49,45,52,49,32,35,72,77,68,72,46,34,20,66,56,48,54,51,53,51,52,54,51,54,53,56,56,58,62,65,69,71,58,84,76,79,73,80,80,80,74,84,76,82,84,81,77,84,87,76,90,83,90,131